Protein AF-A0A813I647-F1 (afdb_monomer_lite)

pLDDT: mean 76.4, std 11.48, range [41.06, 92.94]

Sequence (185 aa):
MPAIYAMWRSFGLSLSMAWRLSMFFPVSLYVVLVAWLWFCSQDTTTGKFEISMLGKTRRAGPSDYLRVCTDYRVFLMIFQYSSCFGAELVFNNVLVSHFVDNFDVDLLSAGALALCFGGMNLFARSLGGIASDWASNRCGMQGRLWIHFLSLFWEAIFLFIFGCIDKSTGGWPVALVVLISSPSS

Organism: Polarella glacialis (NCBI:txid89957)

Radius of gyration: 22.52 Å; chains: 1; bounding box: 54×39×60 Å

Foldseek 3Di:
DVVQLVVVVVVVDDPVVSVVVVVCVVVVVVVVVVVCCVVPPDVDPPPDDDCVVVVDPDDDDPVNVVVVVVDPVVVVVVVLVCVLVVVVVVCLVCQLVCCCVQQVDDSVVSVVLSVVLVVLLVVLVVVLVVQLVVLCVVPNPVRNVVSSVVLVVQLVVLVVVLVVDDPPPAHPVNSSVSSSPRRRD

Secondary structure (DSSP, 8-state):
-HHHHHHHHHTT--HHHHHHHHHHHHHHHHHHHHHHHHHH--S-TTSS--GGGGT--SPPPHHHHHHHTT-HHHHHHHHHHHHHHHHHHHHHHHHHHHHHHHH---HHHHHHHHHHHHHHHHHHHHHHHHHHHHHHHHHHHHHHHHHHHHHHHHHHHHHHHHHH--TTTSHHHHHHHHHHHS---

Structure (mmCIF, N/CA/C/O backbone):
data_AF-A0A813I647-F1
#
_entry.id   AF-A0A813I647-F1
#
loop_
_atom_site.group_PDB
_atom_site.id
_atom_site.type_symbol
_atom_site.label_atom_id
_atom_site.label_alt_id
_atom_site.label_comp_id
_atom_site.label_asym_id
_atom_site.label_entity_id
_atom_site.label_seq_id
_atom_site.pdbx_PDB_ins_code
_atom_site.Cartn_x
_atom_site.Cartn_y
_atom_site.Cartn_z
_atom_site.occupancy
_atom_site.B_iso_or_equiv
_atom_site.auth_seq_id
_atom_site.auth_comp_id
_atom_site.auth_asym_id
_atom_site.auth_atom_id
_atom_site.pdbx_PDB_model_num
ATOM 1 N N . MET A 1 1 ? 0.257 -4.029 -17.523 1.00 58.88 1 MET A N 1
ATOM 2 C CA . MET A 1 1 ? 0.208 -5.391 -18.112 1.00 58.88 1 MET A CA 1
ATOM 3 C C . MET A 1 1 ? 1.291 -5.661 -19.182 1.00 58.88 1 MET A C 1
ATOM 5 O O . MET A 1 1 ? 0.996 -6.367 -20.141 1.00 58.88 1 MET A O 1
ATOM 9 N N . PRO A 1 2 ? 2.548 -5.182 -19.054 1.00 62.81 2 PRO A N 1
ATOM 10 C CA . PRO A 1 2 ? 3.571 -5.433 -20.078 1.00 62.81 2 PRO A CA 1
ATOM 11 C C . PRO A 1 2 ? 4.041 -6.897 -20.115 1.00 62.81 2 PRO A C 1
ATOM 13 O O . PRO A 1 2 ? 4.289 -7.417 -21.194 1.00 62.81 2 PRO A O 1
ATOM 16 N 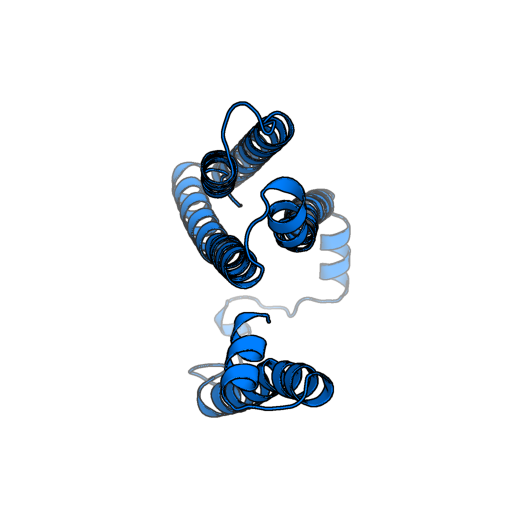N . ALA A 1 3 ? 4.068 -7.598 -18.974 1.00 64.75 3 ALA A N 1
ATOM 17 C CA . ALA A 1 3 ? 4.478 -9.006 -18.902 1.00 64.75 3 ALA A CA 1
ATOM 18 C C . ALA A 1 3 ? 3.498 -9.970 -19.594 1.00 64.75 3 ALA A C 1
ATOM 20 O O . ALA A 1 3 ? 3.907 -10.821 -20.377 1.00 64.75 3 ALA A O 1
ATOM 21 N N . ILE A 1 4 ? 2.194 -9.798 -19.358 1.00 67.81 4 ILE A N 1
ATOM 22 C CA . ILE A 1 4 ? 1.146 -10.606 -20.004 1.00 67.81 4 ILE A CA 1
ATOM 23 C C . ILE A 1 4 ? 1.112 -10.301 -21.504 1.00 67.81 4 ILE A C 1
ATOM 25 O O . ILE A 1 4 ? 1.043 -11.207 -22.327 1.00 67.81 4 ILE A O 1
ATOM 29 N N . TYR A 1 5 ? 1.258 -9.028 -21.869 1.00 62.84 5 TYR A N 1
ATOM 30 C CA . TYR A 1 5 ? 1.373 -8.602 -23.257 1.00 62.84 5 TYR A CA 1
ATOM 31 C C . TYR A 1 5 ? 2.607 -9.203 -23.963 1.00 62.84 5 TYR A C 1
ATOM 33 O O . TYR A 1 5 ? 2.483 -9.709 -25.078 1.00 62.84 5 TYR A O 1
ATOM 41 N N . ALA A 1 6 ? 3.774 -9.220 -23.309 1.00 65.56 6 ALA A N 1
ATOM 42 C CA . ALA A 1 6 ? 4.995 -9.838 -23.827 1.00 65.56 6 ALA A CA 1
ATOM 43 C C . ALA A 1 6 ? 4.860 -11.364 -23.969 1.00 65.56 6 ALA A C 1
ATOM 45 O O . ALA A 1 6 ? 5.319 -11.925 -24.962 1.00 65.56 6 ALA A O 1
ATOM 46 N N . MET A 1 7 ? 4.163 -12.021 -23.035 1.00 68.81 7 MET A N 1
ATOM 47 C CA . MET A 1 7 ? 3.824 -13.444 -23.125 1.00 68.81 7 MET A CA 1
ATOM 48 C C . MET A 1 7 ? 2.926 -13.730 -24.337 1.00 68.81 7 MET A C 1
ATOM 50 O O . MET A 1 7 ? 3.227 -14.613 -25.126 1.00 68.81 7 MET A O 1
ATOM 54 N N . TRP A 1 8 ? 1.862 -12.957 -24.568 1.00 70.31 8 TRP A N 1
ATOM 55 C CA . TRP A 1 8 ? 1.036 -13.137 -25.773 1.00 70.31 8 TRP A CA 1
ATOM 56 C C . TRP A 1 8 ? 1.801 -12.826 -27.065 1.00 70.31 8 TRP A C 1
ATOM 58 O O . TRP A 1 8 ? 1.508 -13.397 -28.118 1.00 70.31 8 TRP A O 1
ATOM 68 N N . ARG A 1 9 ? 2.807 -11.947 -26.993 1.00 67.31 9 ARG A N 1
ATOM 69 C CA . ARG A 1 9 ? 3.658 -11.615 -28.134 1.00 67.31 9 ARG A CA 1
ATOM 70 C C . ARG A 1 9 ? 4.665 -12.716 -28.468 1.00 67.31 9 ARG A C 1
ATOM 72 O O . ARG A 1 9 ? 4.909 -12.928 -29.654 1.00 67.31 9 ARG A O 1
ATOM 79 N N . SER A 1 10 ? 5.188 -13.448 -27.481 1.00 72.00 10 SER A N 1
ATOM 80 C CA . SER A 1 10 ? 6.050 -14.613 -27.734 1.00 72.00 10 SER A CA 1
ATOM 81 C C . SER A 1 10 ? 5.299 -15.766 -28.415 1.00 72.00 10 SER A C 1
ATOM 83 O O . SER A 1 10 ? 5.912 -16.538 -29.146 1.00 72.00 10 SER A O 1
ATOM 85 N N . PHE A 1 11 ? 3.967 -15.811 -28.290 1.00 73.00 11 PHE A N 1
ATOM 86 C CA . PHE A 1 11 ? 3.079 -16.704 -29.050 1.00 73.00 11 PHE A CA 1
ATOM 87 C C . PHE A 1 11 ? 2.730 -16.210 -30.472 1.00 73.00 11 PHE A C 1
ATOM 89 O O . PHE A 1 11 ? 1.935 -16.843 -31.164 1.00 73.00 11 PHE A O 1
ATOM 96 N N . GLY A 1 12 ? 3.304 -15.094 -30.939 1.00 76.06 12 GLY A N 1
ATOM 97 C CA . GLY A 1 12 ? 3.152 -14.618 -32.322 1.00 76.06 12 GLY A CA 1
ATOM 98 C C . GLY A 1 12 ? 1.856 -13.855 -32.628 1.00 76.06 12 GLY A C 1
ATOM 99 O O . GLY A 1 12 ? 1.596 -13.537 -33.788 1.00 76.06 12 GLY A O 1
ATOM 100 N N . LEU A 1 13 ? 1.050 -13.507 -31.620 1.00 73.12 13 LEU A N 1
ATOM 101 C CA . LEU A 1 13 ? -0.223 -12.799 -31.811 1.00 73.12 13 LEU A CA 1
ATOM 102 C C . LEU A 1 13 ? -0.031 -11.342 -32.267 1.00 73.12 13 LEU A C 1
ATOM 104 O O . LEU A 1 13 ? 0.952 -10.680 -31.917 1.00 73.12 13 LEU A O 1
ATOM 108 N N . SER A 1 14 ? -0.992 -10.829 -33.043 1.00 79.00 14 SER A N 1
ATOM 109 C CA . SER A 1 14 ? -1.006 -9.440 -33.522 1.00 79.00 14 SER A CA 1
ATOM 110 C C . SER A 1 14 ? -1.161 -8.437 -32.368 1.00 79.00 14 SER A C 1
ATOM 112 O O . SER A 1 14 ? -1.797 -8.731 -31.352 1.00 79.00 14 SER A O 1
ATOM 114 N N . LEU A 1 15 ? -0.608 -7.226 -32.539 1.00 68.19 15 LEU A N 1
ATOM 115 C CA . LEU A 1 15 ? -0.631 -6.138 -31.546 1.00 68.19 15 LEU A CA 1
ATOM 116 C C . LEU A 1 15 ? -2.047 -5.885 -30.998 1.00 68.19 15 LEU A C 1
ATOM 118 O O . LEU A 1 15 ? -2.247 -5.757 -29.792 1.00 68.19 15 LEU A O 1
ATOM 122 N N . SER A 1 16 ? -3.040 -5.886 -31.891 1.00 73.94 16 SER A N 1
ATOM 123 C CA . SER A 1 16 ? -4.452 -5.638 -31.589 1.00 73.94 16 SER A CA 1
ATOM 124 C C . SER A 1 16 ? -5.121 -6.757 -30.784 1.00 73.94 16 SER A C 1
ATOM 126 O O . SER A 1 16 ? -6.078 -6.493 -30.062 1.00 73.94 16 SER A O 1
ATOM 128 N N . MET A 1 17 ? -4.653 -8.002 -30.902 1.00 74.94 17 MET A N 1
ATOM 129 C CA . MET A 1 17 ? -5.194 -9.137 -30.146 1.00 74.94 17 MET A CA 1
ATOM 130 C C . MET A 1 17 ? -4.516 -9.282 -28.783 1.00 74.94 17 MET A C 1
ATOM 132 O O . MET A 1 17 ? -5.204 -9.524 -27.794 1.00 74.94 17 MET A O 1
ATOM 136 N N . ALA A 1 18 ? -3.199 -9.065 -28.704 1.00 76.06 18 ALA A N 1
ATOM 137 C CA . ALA A 1 18 ? -2.425 -9.222 -27.471 1.00 76.06 18 ALA A CA 1
ATOM 138 C C . ALA A 1 18 ? -2.899 -8.286 -26.343 1.00 76.06 18 ALA A C 1
ATOM 140 O O . ALA A 1 18 ? -3.013 -8.711 -25.190 1.00 76.06 18 ALA A O 1
ATOM 141 N N . TRP A 1 19 ? -3.239 -7.029 -26.656 1.00 72.50 19 TRP A N 1
ATOM 142 C CA . TRP A 1 19 ? -3.758 -6.103 -25.641 1.00 72.50 19 TRP A CA 1
ATOM 143 C C . TRP A 1 19 ? -5.167 -6.494 -25.167 1.00 72.50 19 TRP A C 1
ATOM 145 O O . TRP A 1 19 ? -5.443 -6.438 -23.970 1.00 72.50 19 TRP A O 1
ATOM 155 N N . ARG A 1 20 ? -6.040 -6.955 -26.078 1.00 82.62 20 ARG A N 1
ATOM 156 C CA . ARG A 1 20 ? -7.411 -7.381 -25.746 1.00 82.62 20 ARG A CA 1
ATOM 157 C C . ARG A 1 20 ? -7.408 -8.609 -24.844 1.00 82.62 20 ARG A C 1
ATOM 159 O O . ARG A 1 20 ? -8.087 -8.612 -23.824 1.00 82.62 20 ARG A O 1
ATOM 166 N N . LEU A 1 21 ? -6.601 -9.616 -25.179 1.00 78.50 21 LEU A N 1
ATOM 167 C CA . LEU A 1 21 ? -6.426 -10.815 -24.353 1.00 78.50 21 LEU A CA 1
ATOM 168 C C . LEU A 1 21 ? -5.826 -10.493 -22.981 1.00 78.50 21 LEU A C 1
ATOM 170 O O . LEU A 1 21 ? -6.231 -11.084 -21.983 1.00 78.50 21 LEU A O 1
ATOM 174 N N . SER A 1 22 ? -4.934 -9.505 -22.901 1.00 79.69 22 SER A N 1
ATOM 175 C CA . SER A 1 22 ? -4.383 -9.054 -21.618 1.00 79.69 22 SER A CA 1
ATOM 176 C C . SER A 1 22 ? -5.450 -8.460 -20.684 1.00 79.69 22 SER A C 1
ATOM 178 O O . SER A 1 22 ? -5.317 -8.587 -19.470 1.00 79.69 22 SER A O 1
ATOM 180 N N . MET A 1 23 ? -6.526 -7.863 -21.216 1.00 81.88 23 MET A N 1
ATOM 181 C CA . MET A 1 23 ? -7.642 -7.331 -20.413 1.00 81.88 23 MET A CA 1
ATOM 182 C C . MET A 1 23 ? -8.600 -8.417 -19.909 1.00 81.88 23 MET A C 1
ATOM 184 O O . MET A 1 23 ? -9.265 -8.219 -18.896 1.00 81.88 23 MET A O 1
ATOM 188 N N . PHE A 1 24 ? -8.648 -9.582 -20.562 1.00 84.31 24 PHE A N 1
ATOM 189 C CA . PHE A 1 24 ? -9.445 -10.717 -20.083 1.00 84.31 24 PHE A CA 1
ATOM 190 C C . PHE A 1 24 ? -8.838 -11.394 -18.851 1.00 84.31 24 PHE A C 1
ATOM 192 O O . PHE A 1 24 ? -9.565 -12.012 -18.079 1.00 84.31 24 PHE A O 1
ATOM 199 N N . PHE A 1 25 ? -7.530 -11.254 -18.638 1.00 83.06 25 PHE A N 1
ATOM 200 C CA . PHE A 1 25 ? -6.827 -11.860 -17.510 1.00 83.06 25 PHE A CA 1
ATOM 201 C C . PHE A 1 25 ? -7.347 -11.425 -16.121 1.00 83.06 25 PHE A C 1
ATOM 203 O O . PHE A 1 25 ? -7.668 -12.295 -15.313 1.00 83.06 25 PHE A O 1
ATOM 210 N N . PRO A 1 26 ? -7.490 -10.123 -15.797 1.00 85.06 26 PRO A N 1
ATOM 211 C CA . PRO A 1 26 ? -8.081 -9.722 -14.518 1.00 85.06 26 PRO A CA 1
ATOM 212 C C . PRO A 1 26 ? -9.545 -10.168 -14.378 1.00 85.06 26 PRO A C 1
ATOM 214 O O . PRO A 1 26 ? -9.971 -10.504 -13.277 1.00 85.06 26 PRO A O 1
ATOM 217 N N . VAL A 1 27 ? -10.303 -10.225 -15.480 1.00 86.56 27 VAL A N 1
ATOM 218 C CA . VAL A 1 27 ? -11.704 -10.679 -15.470 1.00 86.56 27 VAL A CA 1
ATOM 219 C C . VAL A 1 27 ? -11.798 -12.163 -15.120 1.00 86.56 27 VAL A C 1
ATOM 221 O O . VAL A 1 27 ? -12.596 -12.538 -14.262 1.00 86.56 27 VAL A O 1
ATOM 224 N N . SER A 1 28 ? -10.973 -13.011 -15.738 1.00 87.94 28 SER A N 1
ATOM 225 C CA . SER A 1 28 ? -10.970 -14.446 -15.445 1.00 87.94 28 SER A CA 1
ATOM 226 C C . SER A 1 28 ? -10.537 -14.730 -14.008 1.00 87.94 28 SER A C 1
ATOM 228 O O . SER A 1 28 ? -11.183 -15.531 -13.334 1.00 87.94 28 SER A O 1
ATOM 230 N N . LEU A 1 29 ? -9.519 -14.022 -13.504 1.00 88.75 29 LEU A N 1
ATOM 231 C CA . LEU A 1 29 ? -9.125 -14.092 -12.096 1.00 88.75 29 LEU A CA 1
ATOM 232 C C . LEU A 1 29 ? -10.287 -13.735 -11.168 1.00 88.75 29 LEU A C 1
ATOM 234 O O . LEU A 1 29 ? -10.542 -14.470 -10.220 1.00 88.75 29 LEU A O 1
ATOM 238 N N . TYR A 1 30 ? -11.019 -12.656 -11.454 1.00 90.38 30 TYR A N 1
ATOM 239 C CA . TYR A 1 30 ? -12.138 -12.221 -10.618 1.00 90.38 30 TYR A CA 1
ATOM 240 C C . TYR A 1 30 ? -13.268 -13.258 -10.574 1.00 90.38 30 TYR A C 1
ATOM 242 O O . TYR A 1 30 ? -13.782 -13.559 -9.501 1.00 90.38 30 TYR A O 1
ATOM 250 N N . VAL A 1 31 ? -13.621 -13.859 -11.715 1.00 92.94 31 VAL A N 1
ATOM 251 C CA . VAL A 1 31 ? -14.654 -14.910 -11.787 1.00 92.94 31 VAL A CA 1
ATOM 252 C C . VAL A 1 31 ? -14.253 -16.144 -10.976 1.00 92.94 31 VAL A C 1
ATOM 254 O O . VAL A 1 31 ? -15.074 -16.679 -10.231 1.00 92.94 31 VAL A O 1
ATOM 257 N N . VAL A 1 32 ? -12.989 -16.570 -11.070 1.00 92.62 32 VAL A N 1
ATOM 258 C CA . VAL A 1 32 ? -12.461 -17.682 -10.264 1.00 92.62 32 VAL A CA 1
ATOM 259 C C . VAL A 1 32 ? -12.503 -17.343 -8.774 1.00 92.62 32 VAL A C 1
ATOM 261 O O . VAL A 1 32 ? -12.912 -18.177 -7.973 1.00 92.62 32 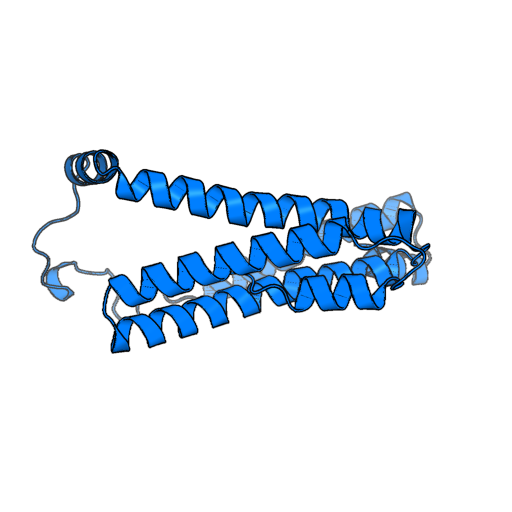VAL A O 1
ATOM 264 N N . LEU A 1 33 ? -12.136 -16.116 -8.399 1.00 90.88 33 LEU A N 1
ATOM 265 C CA . LEU A 1 33 ? -12.130 -15.656 -7.009 1.00 90.88 33 LEU A CA 1
ATOM 266 C C . LEU A 1 33 ? -13.550 -15.583 -6.431 1.00 90.88 33 LEU A C 1
ATOM 268 O O . LEU A 1 33 ? -13.768 -15.997 -5.299 1.00 90.88 33 LEU A O 1
ATOM 272 N N . VAL A 1 34 ? -14.532 -15.132 -7.216 1.00 90.19 34 VAL A N 1
ATOM 273 C CA . VAL A 1 34 ? -15.952 -15.135 -6.826 1.00 90.19 34 VAL A CA 1
ATOM 274 C C . VAL A 1 34 ? -16.465 -16.558 -6.635 1.00 90.19 34 VAL A C 1
ATOM 276 O O . VAL A 1 34 ? -17.100 -16.838 -5.621 1.00 90.19 34 VAL A O 1
ATOM 279 N N . ALA A 1 35 ? -16.167 -17.468 -7.565 1.00 90.50 35 ALA A N 1
ATOM 280 C CA . ALA A 1 35 ? -16.532 -18.873 -7.411 1.00 90.50 35 ALA A CA 1
ATOM 281 C C . ALA A 1 35 ? -15.884 -19.471 -6.151 1.00 90.50 35 ALA A C 1
ATOM 283 O O . ALA A 1 35 ? -16.559 -20.123 -5.360 1.00 90.50 35 ALA A O 1
ATOM 284 N N . TRP A 1 36 ? -14.602 -19.182 -5.917 1.00 89.38 36 TRP A N 1
ATOM 285 C CA . TRP A 1 36 ? -13.882 -19.614 -4.723 1.00 89.38 36 TRP A CA 1
ATOM 286 C C . TRP A 1 36 ? -14.514 -19.077 -3.439 1.00 89.38 36 TRP A C 1
ATOM 288 O O . TRP A 1 36 ? -14.783 -19.847 -2.526 1.00 89.38 36 TRP A O 1
ATOM 298 N N . LEU A 1 37 ? -14.793 -17.774 -3.361 1.00 87.75 37 LEU A N 1
ATOM 299 C CA . LEU A 1 37 ? -15.463 -17.174 -2.207 1.00 87.75 37 LEU A CA 1
ATOM 300 C C . LEU A 1 37 ? -16.833 -17.807 -1.978 1.00 87.75 37 LEU A C 1
ATOM 302 O O . LEU A 1 37 ? -17.183 -18.085 -0.842 1.00 87.75 37 LEU A O 1
ATOM 306 N N . TRP A 1 38 ? -17.586 -18.095 -3.034 1.00 85.75 38 TRP A N 1
ATOM 307 C CA . TRP A 1 38 ? -18.899 -18.711 -2.890 1.00 85.75 38 TRP A CA 1
ATOM 308 C C . TRP A 1 38 ? -18.839 -20.133 -2.313 1.00 85.75 38 TRP A C 1
ATOM 310 O O . TRP A 1 38 ? -19.681 -20.497 -1.496 1.00 85.75 38 TRP A O 1
ATOM 320 N N . PHE A 1 39 ? -17.833 -20.928 -2.691 1.00 86.56 39 PHE A N 1
ATOM 321 C CA . PHE A 1 39 ? -17.673 -22.294 -2.181 1.00 86.56 39 PHE A CA 1
ATOM 322 C C . PHE A 1 39 ? -16.922 -22.377 -0.846 1.00 86.56 39 PHE A C 1
ATOM 324 O O . PHE A 1 39 ? -17.165 -23.297 -0.066 1.00 86.56 39 PHE A O 1
ATOM 331 N N . CYS A 1 40 ? -15.995 -21.454 -0.584 1.00 83.25 40 CYS A N 1
ATOM 332 C CA . CYS A 1 40 ? -15.077 -21.521 0.553 1.00 83.25 40 CYS A CA 1
ATOM 333 C C . CYS A 1 40 ? -15.363 -20.492 1.657 1.00 83.25 40 CYS A C 1
ATOM 335 O O . CYS A 1 40 ? -14.848 -20.656 2.762 1.00 83.25 40 CYS A O 1
ATOM 337 N N . SER A 1 41 ? -16.151 -19.443 1.400 1.00 78.94 41 SER A N 1
ATOM 338 C CA . SER A 1 41 ? -16.520 -18.463 2.426 1.00 78.94 41 SER A CA 1
ATOM 339 C C . SER A 1 41 ? -17.723 -18.960 3.219 1.00 78.94 41 SER A C 1
ATOM 341 O O . SER A 1 41 ? -18.816 -19.134 2.685 1.00 78.94 41 SER A O 1
ATOM 343 N N . GLN A 1 42 ? -17.528 -19.165 4.518 1.00 70.81 42 GLN A N 1
ATOM 344 C CA . GLN A 1 42 ? -18.613 -19.340 5.476 1.00 70.81 42 GLN A CA 1
ATOM 345 C C . GLN A 1 42 ? -18.850 -17.997 6.166 1.00 70.81 42 GLN A C 1
ATOM 347 O O . GLN A 1 42 ? -18.007 -17.547 6.938 1.00 70.81 42 GLN A O 1
ATOM 352 N N . ASP A 1 43 ? -19.999 -17.365 5.914 1.00 64.69 43 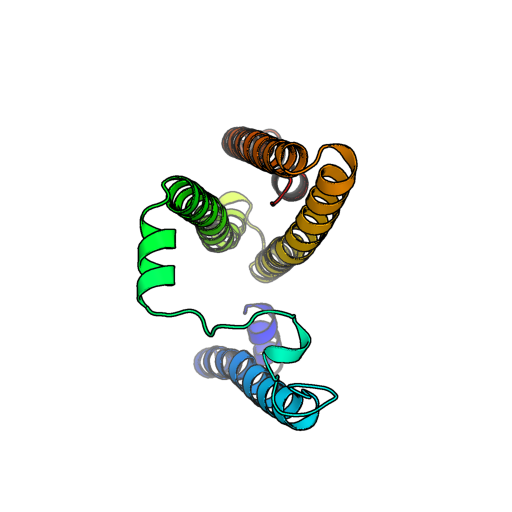ASP A N 1
ATOM 353 C CA . ASP A 1 43 ? -20.352 -16.061 6.502 1.00 64.69 43 ASP A CA 1
ATOM 354 C C . ASP A 1 43 ? -20.417 -16.096 8.041 1.00 64.69 43 ASP A C 1
ATOM 356 O O . ASP A 1 43 ? -20.347 -15.060 8.706 1.00 64.69 43 ASP A O 1
ATOM 360 N N . THR A 1 44 ? -20.605 -17.277 8.643 1.00 60.78 44 THR A N 1
ATOM 361 C CA . THR A 1 44 ? -20.607 -17.477 10.099 1.00 60.78 44 THR A CA 1
ATOM 362 C C . THR A 1 44 ? -20.498 -18.961 10.439 1.00 60.78 44 THR A C 1
ATOM 364 O O . THR A 1 44 ? -21.232 -19.771 9.876 1.00 60.78 44 THR A O 1
ATOM 367 N N . THR A 1 45 ? -19.665 -19.334 11.415 1.00 53.84 45 THR A N 1
ATOM 368 C CA . THR A 1 45 ? -19.562 -20.723 11.912 1.00 53.84 45 THR A CA 1
ATOM 369 C C . THR A 1 45 ? -20.838 -21.223 12.618 1.00 53.84 45 THR A C 1
ATOM 371 O O . THR A 1 45 ? -20.933 -22.406 12.934 1.00 53.84 45 THR A O 1
ATOM 374 N N . THR A 1 46 ? -21.837 -20.356 12.838 1.00 49.19 46 THR A N 1
ATOM 375 C CA . THR A 1 46 ? -23.065 -20.633 13.614 1.00 49.19 46 THR A CA 1
ATOM 376 C C . THR A 1 46 ? -24.386 -20.147 12.984 1.00 49.19 46 THR A C 1
ATOM 378 O O . THR A 1 46 ? -25.428 -20.209 13.632 1.00 49.19 46 THR A O 1
ATOM 381 N N . GLY A 1 47 ? -24.415 -19.715 11.720 1.00 63.88 47 GLY A N 1
ATOM 382 C CA . GLY A 1 47 ? -25.629 -19.136 11.114 1.00 63.88 47 GLY A CA 1
ATOM 383 C C . GLY A 1 47 ? -25.902 -17.686 11.553 1.00 63.88 47 GLY A C 1
ATOM 384 O O . GLY A 1 47 ? -24.984 -16.992 11.980 1.00 63.88 47 GLY A O 1
ATOM 385 N N . LYS A 1 48 ? -27.152 -17.199 11.397 1.00 57.16 48 LYS A N 1
ATOM 386 C CA . LYS A 1 48 ? -27.537 -15.776 11.571 1.00 57.16 48 LYS A CA 1
ATOM 387 C C . LYS A 1 48 ? -26.939 -15.166 12.847 1.00 57.16 48 LYS A C 1
ATOM 389 O O . LYS A 1 48 ? -27.310 -15.558 13.948 1.00 57.16 48 LYS A O 1
ATOM 394 N N . PHE A 1 49 ? -26.091 -14.149 12.674 1.00 57.72 49 PHE A N 1
ATOM 395 C CA . PHE A 1 49 ? -25.525 -13.346 13.758 1.00 57.72 49 PHE A CA 1
ATOM 396 C C . PHE A 1 49 ? -26.645 -12.706 14.590 1.00 57.72 49 PHE A C 1
ATOM 398 O O . PHE A 1 49 ? -27.257 -11.706 14.199 1.00 57.72 49 PHE A O 1
ATOM 405 N N . GLU A 1 50 ? -26.933 -13.302 15.742 1.00 57.75 50 GLU A N 1
ATOM 406 C CA . GLU A 1 50 ? -27.859 -12.744 16.711 1.00 57.75 50 GLU A CA 1
ATOM 407 C C . GLU A 1 50 ? -27.104 -11.760 17.619 1.00 57.75 50 GLU A C 1
ATOM 409 O O . GLU A 1 50 ? -26.090 -12.080 18.237 1.00 57.75 50 GLU A O 1
ATOM 414 N N . ILE A 1 51 ? -27.575 -10.513 17.656 1.00 57.91 51 ILE A N 1
ATOM 415 C CA . ILE A 1 51 ? -26.894 -9.365 18.293 1.00 57.91 51 ILE A CA 1
ATOM 416 C C . ILE A 1 51 ? -26.842 -9.527 19.827 1.00 57.91 51 ILE A C 1
ATOM 418 O O . ILE A 1 51 ? -26.000 -8.936 20.506 1.00 57.91 51 ILE A O 1
ATOM 422 N N . SER A 1 52 ? -27.710 -10.394 20.352 1.00 56.34 52 SER A N 1
ATOM 423 C CA . SER A 1 52 ? -27.755 -10.894 21.727 1.00 56.34 52 SER A CA 1
ATOM 424 C C . SER A 1 52 ? -26.426 -11.525 22.171 1.00 56.34 52 SER A C 1
ATOM 426 O O . SER A 1 52 ? -26.039 -11.345 23.323 1.00 56.34 52 SER A O 1
ATOM 428 N N . MET A 1 53 ? -25.670 -12.156 21.263 1.00 56.69 53 MET A N 1
ATOM 429 C CA . MET A 1 53 ? -24.365 -12.781 21.552 1.00 56.69 53 MET A CA 1
ATOM 430 C C . MET A 1 53 ? -23.246 -11.764 21.850 1.00 56.69 53 MET A C 1
ATOM 432 O O . MET A 1 53 ? -22.237 -12.121 22.449 1.00 56.69 53 MET A O 1
ATOM 436 N N . LEU A 1 54 ? -23.416 -10.490 21.467 1.00 62.09 54 LEU A N 1
ATOM 437 C CA . LEU A 1 54 ? -22.483 -9.392 21.774 1.00 62.09 54 LEU A CA 1
ATOM 438 C C . LEU A 1 54 ? -22.899 -8.565 23.008 1.00 62.09 54 LEU A C 1
ATOM 440 O O . LEU A 1 54 ? -22.268 -7.549 23.302 1.00 62.09 54 LEU A O 1
ATOM 444 N N . GLY A 1 55 ? -23.986 -8.931 23.698 1.00 59.69 55 GLY A N 1
ATOM 445 C CA . GLY A 1 55 ? -24.515 -8.157 24.830 1.00 59.69 55 GLY A CA 1
ATOM 446 C C . GLY A 1 55 ? -25.094 -6.785 24.447 1.00 59.69 55 GLY A C 1
ATOM 447 O O . GLY A 1 55 ? -25.373 -5.966 25.322 1.00 59.69 55 GLY A O 1
ATOM 448 N N . LYS A 1 56 ? -25.289 -6.507 23.149 1.00 57.31 56 LYS A N 1
ATOM 449 C CA . LYS A 1 56 ? -25.914 -5.269 22.660 1.00 57.31 56 LYS A CA 1
ATOM 450 C C . LYS A 1 56 ? -27.406 -5.489 22.425 1.00 57.31 56 LYS A C 1
ATOM 452 O O . LYS A 1 56 ? -27.812 -6.276 21.580 1.00 57.31 56 LYS A O 1
ATOM 457 N N . THR A 1 57 ? -28.230 -4.731 23.143 1.00 58.00 57 THR A N 1
ATOM 458 C CA . THR A 1 57 ? -29.697 -4.858 23.151 1.00 58.00 57 THR A CA 1
ATOM 459 C C . THR A 1 57 ? -30.406 -4.139 21.996 1.00 58.00 57 THR A C 1
ATOM 461 O O . THR A 1 57 ? -31.618 -4.283 21.849 1.00 58.00 57 THR A O 1
ATOM 464 N N . ARG A 1 58 ? -29.695 -3.373 21.151 1.00 60.03 58 ARG A N 1
ATOM 465 C CA . ARG A 1 58 ? -30.310 -2.537 20.102 1.00 60.03 58 ARG A CA 1
ATOM 466 C C . ARG A 1 58 ? -29.548 -2.599 18.774 1.00 60.03 58 ARG A C 1
ATOM 468 O O . ARG A 1 58 ? -28.324 -2.473 18.755 1.00 60.03 58 ARG A O 1
ATOM 475 N N . ARG A 1 59 ? -30.277 -2.736 17.657 1.00 62.97 59 ARG A N 1
ATOM 476 C CA . ARG A 1 59 ? -29.748 -2.464 16.305 1.00 62.97 59 ARG A CA 1
ATOM 477 C C . ARG A 1 59 ? -29.475 -0.967 16.163 1.00 62.97 59 ARG A C 1
ATOM 479 O O . ARG A 1 59 ? -30.302 -0.167 16.597 1.00 62.97 59 ARG A O 1
ATOM 486 N N . ALA A 1 60 ? -28.343 -0.612 15.556 1.00 67.94 60 ALA A N 1
ATOM 487 C CA . ALA A 1 60 ? -28.003 0.778 15.262 1.00 67.94 60 ALA A CA 1
ATOM 488 C C . ALA A 1 60 ? -29.089 1.401 14.372 1.00 67.94 60 ALA A C 1
ATOM 490 O O . ALA A 1 60 ? -29.424 0.853 13.319 1.00 67.94 60 ALA A O 1
ATOM 491 N N . GLY A 1 61 ? -29.672 2.506 14.831 1.00 82.00 61 GLY A N 1
ATOM 492 C CA . GLY A 1 61 ? -30.688 3.240 14.084 1.00 82.00 61 GLY A CA 1
ATOM 493 C C . GLY A 1 61 ? -30.071 4.318 13.188 1.00 82.00 61 GLY A C 1
ATOM 494 O O . GLY A 1 61 ? -28.933 4.728 13.414 1.00 82.00 61 GLY A O 1
ATOM 495 N N . PRO A 1 62 ? -30.825 4.862 12.216 1.00 76.94 62 PRO A N 1
ATOM 496 C CA . PRO A 1 62 ? -30.372 5.989 11.391 1.00 76.94 62 PRO A CA 1
ATOM 497 C C . PRO A 1 62 ? -29.963 7.220 12.226 1.00 76.94 62 PRO A C 1
ATOM 499 O O . PRO A 1 62 ? -29.069 7.966 11.834 1.00 76.94 62 PRO A O 1
ATOM 502 N N . SER A 1 63 ? -30.544 7.395 13.419 1.00 79.69 63 SER A N 1
ATOM 503 C CA . SER A 1 63 ? -30.160 8.448 14.369 1.00 79.69 63 SER A CA 1
ATOM 504 C C . SER A 1 63 ? -28.750 8.279 14.941 1.00 79.69 63 SER A C 1
ATOM 506 O O . SER A 1 63 ? -28.089 9.273 15.231 1.00 79.69 63 SER A O 1
ATOM 508 N N . ASP A 1 64 ? -28.276 7.041 15.103 1.00 82.75 64 ASP A N 1
ATOM 509 C CA . ASP A 1 64 ? -26.936 6.772 15.631 1.00 82.75 64 ASP A CA 1
ATOM 510 C C . ASP A 1 64 ? -25.864 7.130 14.592 1.00 82.75 64 ASP A C 1
ATOM 512 O O . ASP A 1 64 ? -24.832 7.695 14.946 1.00 82.75 64 ASP A O 1
ATOM 516 N N . TYR A 1 65 ? -26.141 6.905 13.302 1.00 82.38 65 TYR A N 1
ATOM 517 C CA . TYR A 1 65 ? -25.266 7.342 12.208 1.00 82.38 65 TYR A CA 1
ATOM 518 C C . TYR A 1 65 ? -25.156 8.866 12.136 1.00 82.38 65 TYR A C 1
ATOM 520 O O . TYR A 1 65 ? -24.048 9.394 12.080 1.00 82.38 65 TYR A O 1
ATOM 528 N N . LEU A 1 66 ? -26.284 9.583 12.217 1.00 83.31 66 LEU A N 1
ATOM 529 C CA . LEU A 1 66 ? -26.279 11.050 12.247 1.00 83.31 66 LEU A CA 1
ATOM 530 C C . LEU A 1 66 ? -25.480 11.591 13.441 1.00 83.31 66 LEU A C 1
ATOM 532 O O . LEU A 1 66 ? -24.736 12.561 13.302 1.00 83.31 66 LEU A O 1
ATOM 536 N N . ARG A 1 67 ? -25.565 10.926 14.599 1.00 84.62 67 ARG A N 1
ATOM 537 C CA . ARG A 1 67 ? -24.783 11.288 15.786 1.00 84.62 67 ARG A CA 1
ATOM 538 C C . ARG A 1 67 ? -23.278 11.131 15.560 1.00 84.62 67 ARG A C 1
ATOM 540 O O . ARG A 1 67 ? -22.523 12.015 15.953 1.00 84.62 67 ARG A O 1
ATOM 547 N N . VAL A 1 68 ? -22.846 10.058 14.896 1.00 85.75 68 VAL A N 1
ATOM 548 C CA . VAL A 1 68 ? -21.436 9.857 14.509 1.00 85.75 68 VAL A CA 1
ATOM 549 C C . VAL A 1 68 ? -20.985 10.926 13.511 1.00 85.75 68 VAL A C 1
ATOM 551 O O . VAL A 1 68 ? -19.904 11.484 13.668 1.00 85.75 68 VAL A O 1
ATOM 554 N N . CYS A 1 69 ? -21.833 11.294 12.546 1.00 84.12 69 CYS A N 1
ATOM 555 C CA . CYS A 1 69 ? -21.554 12.374 11.596 1.00 84.12 69 CYS A CA 1
ATOM 556 C C . CYS A 1 69 ? -21.479 13.768 12.234 1.00 84.12 69 CYS A C 1
ATOM 558 O O . CYS A 1 69 ? -21.115 14.712 11.547 1.00 84.12 69 CYS A O 1
ATOM 560 N N . THR A 1 70 ? -21.831 13.931 13.511 1.00 85.19 70 THR A N 1
ATOM 561 C CA . THR A 1 70 ? -21.711 15.225 14.205 1.00 85.19 70 THR A CA 1
ATOM 562 C C . THR A 1 70 ? -20.364 15.351 14.933 1.00 85.19 70 THR A C 1
ATOM 564 O O . THR A 1 70 ? -19.998 16.436 15.378 1.00 85.19 70 THR A O 1
ATOM 567 N N . ASP A 1 71 ? -19.603 14.258 15.063 1.00 92.44 71 ASP A N 1
ATOM 568 C CA . ASP A 1 71 ? -18.297 14.267 15.718 1.00 92.44 71 ASP A CA 1
ATOM 569 C C . ASP A 1 71 ? -17.200 14.741 14.750 1.00 92.44 71 ASP A C 1
ATOM 571 O O . ASP A 1 71 ? -16.912 14.111 13.729 1.00 92.44 71 ASP A O 1
ATOM 575 N N . TYR A 1 72 ? -16.539 15.850 15.093 1.00 89.88 72 TYR A N 1
ATOM 576 C CA . TYR A 1 72 ? -15.451 16.429 14.300 1.00 89.88 72 TYR A CA 1
ATOM 577 C C . TYR A 1 72 ? -14.273 15.460 14.101 1.00 89.88 72 TYR A C 1
ATOM 579 O O . TYR A 1 72 ? -13.566 15.539 13.096 1.00 89.88 72 TYR A O 1
ATOM 587 N N . ARG A 1 73 ? -14.059 14.522 15.036 1.00 88.31 73 ARG A N 1
ATOM 588 C CA . ARG A 1 73 ? -12.960 13.545 14.980 1.00 88.31 73 ARG A CA 1
ATOM 589 C C . ARG A 1 73 ? -13.101 12.601 13.793 1.00 88.31 73 ARG A C 1
ATOM 591 O O . ARG A 1 73 ? -12.097 12.202 13.209 1.00 88.31 73 ARG A O 1
ATOM 598 N N . VAL A 1 74 ? -14.339 12.283 13.417 1.00 89.19 74 VAL A N 1
ATOM 599 C CA . VAL A 1 74 ? -14.642 11.419 12.273 1.00 89.19 74 VAL A CA 1
ATOM 600 C C . VAL A 1 74 ? -14.207 12.099 10.980 1.00 89.19 74 VAL A C 1
ATOM 602 O O . VAL A 1 74 ? -13.505 11.489 10.179 1.00 89.19 74 VAL A O 1
ATOM 605 N N . PHE A 1 75 ? -14.533 13.382 10.807 1.00 91.00 75 PHE A N 1
ATOM 606 C CA . PHE A 1 75 ? -14.103 14.137 9.629 1.00 91.00 75 PHE A CA 1
ATOM 607 C C . PHE A 1 75 ? -12.586 14.271 9.544 1.00 91.00 75 PHE A C 1
ATOM 609 O O . PHE A 1 75 ? -12.033 14.060 8.469 1.00 91.00 75 PHE A O 1
ATOM 616 N N . LEU A 1 76 ? -11.905 14.551 10.662 1.00 88.81 76 LEU A N 1
ATOM 617 C CA . LEU A 1 76 ? -10.440 14.599 10.685 1.00 88.81 76 LEU A CA 1
ATOM 618 C C . LEU A 1 76 ? -9.825 13.282 10.190 1.00 88.81 76 LEU A C 1
ATOM 620 O O . LEU A 1 76 ? -8.929 13.305 9.351 1.00 88.81 76 LEU A O 1
ATOM 624 N N . MET A 1 77 ? -10.343 12.138 10.644 1.00 86.69 77 MET A N 1
ATOM 625 C CA . MET A 1 77 ? -9.848 10.830 10.212 1.00 86.69 77 MET A CA 1
ATOM 626 C C . MET A 1 77 ? -10.184 10.528 8.740 1.00 86.69 77 MET A C 1
ATOM 628 O O . MET A 1 77 ? -9.371 9.929 8.042 1.00 86.69 77 MET A O 1
ATOM 632 N N . ILE A 1 78 ? -11.350 10.966 8.246 1.00 89.88 78 ILE A N 1
ATOM 633 C CA . ILE A 1 78 ? -11.734 10.828 6.830 1.00 89.88 78 ILE A CA 1
ATOM 634 C C . ILE A 1 78 ? -10.783 11.618 5.933 1.00 89.88 78 ILE A C 1
ATOM 636 O O . ILE A 1 78 ? -10.286 11.072 4.947 1.00 89.88 78 ILE A O 1
ATOM 640 N N . PHE A 1 79 ? -10.519 12.885 6.263 1.00 90.19 79 PHE A N 1
ATOM 641 C CA . PHE A 1 79 ? -9.592 13.714 5.495 1.00 90.19 79 PHE A CA 1
ATOM 642 C C . PHE A 1 79 ? -8.191 13.114 5.500 1.00 90.19 79 PHE A C 1
ATOM 644 O O . PHE A 1 79 ? -7.585 12.995 4.440 1.00 90.19 79 PHE A O 1
ATOM 651 N N . GLN A 1 80 ? -7.729 12.660 6.665 1.00 87.75 80 GLN A N 1
ATOM 652 C CA . GLN A 1 80 ? -6.422 12.035 6.815 1.00 87.75 80 GLN A CA 1
ATOM 653 C C . GLN A 1 80 ? -6.277 10.753 5.985 1.00 87.75 80 GLN A C 1
ATOM 655 O O . GLN A 1 80 ? -5.287 10.561 5.280 1.00 87.75 80 GLN A O 1
ATOM 660 N N . TYR A 1 81 ? -7.276 9.873 6.037 1.00 87.00 81 TYR A N 1
ATOM 661 C CA . TYR A 1 81 ? -7.280 8.654 5.235 1.00 87.00 81 TYR A CA 1
ATOM 662 C C . TYR A 1 81 ? -7.295 8.975 3.736 1.00 87.00 81 TYR A C 1
ATOM 664 O O . TYR A 1 81 ? -6.533 8.395 2.963 1.00 87.00 81 TYR A O 1
ATOM 672 N N . SER A 1 82 ? -8.123 9.945 3.338 1.00 88.94 82 SER A N 1
ATOM 673 C CA . SER A 1 82 ? -8.245 10.376 1.945 1.00 88.94 82 SER A CA 1
ATOM 674 C C . SER A 1 82 ? -6.946 10.987 1.415 1.00 88.94 82 SER A C 1
ATOM 676 O O . SER A 1 82 ? -6.591 10.724 0.270 1.00 88.94 82 SER A O 1
ATOM 678 N N . SER A 1 83 ? -6.212 11.763 2.224 1.00 88.50 83 SER A N 1
ATOM 679 C CA . SER A 1 83 ? -4.935 12.352 1.806 1.00 88.50 83 SER A CA 1
ATOM 680 C C . SER A 1 83 ? -3.849 11.299 1.596 1.00 88.50 83 SER A C 1
ATOM 682 O O . SER A 1 83 ? -3.174 11.339 0.572 1.00 88.50 83 SER A O 1
ATOM 684 N N . CYS A 1 84 ? -3.710 10.330 2.507 1.00 85.00 84 CYS A N 1
ATOM 685 C CA . CYS A 1 84 ? -2.692 9.278 2.389 1.00 85.00 84 CYS A CA 1
ATOM 686 C C . CYS A 1 84 ? -2.994 8.330 1.233 1.00 85.00 84 CYS A C 1
ATOM 688 O O . CYS A 1 84 ? -2.151 8.090 0.373 1.00 85.00 84 CYS A O 1
ATOM 690 N N . PHE A 1 85 ? -4.233 7.835 1.166 1.00 85.44 85 PHE A N 1
ATOM 691 C CA . PHE A 1 85 ? -4.645 6.952 0.081 1.00 85.44 85 PHE A CA 1
ATOM 692 C C . PHE A 1 85 ? -4.602 7.664 -1.278 1.00 85.44 85 PHE A C 1
ATOM 694 O O . PHE A 1 85 ? -4.185 7.078 -2.275 1.00 85.44 85 PHE A O 1
ATOM 701 N N . GLY A 1 86 ? -4.991 8.942 -1.322 1.00 88.00 86 GLY A N 1
ATOM 702 C CA . GLY A 1 86 ? -4.925 9.762 -2.528 1.00 88.00 86 GLY A CA 1
ATOM 703 C C . GLY A 1 86 ? -3.493 9.971 -3.019 1.00 88.00 86 GLY A C 1
ATOM 704 O O . GLY A 1 86 ? -3.230 9.775 -4.205 1.00 88.00 86 GLY A O 1
ATOM 705 N N . ALA A 1 87 ? -2.562 10.308 -2.121 1.00 83.94 87 ALA A N 1
ATOM 706 C CA . ALA A 1 87 ? -1.146 10.432 -2.458 1.00 83.94 87 ALA A CA 1
ATOM 707 C C . ALA A 1 87 ? -0.591 9.109 -3.001 1.00 83.94 87 ALA A C 1
ATOM 709 O O . ALA A 1 87 ? -0.006 9.086 -4.083 1.00 83.94 87 ALA A O 1
ATOM 710 N N . GLU A 1 88 ? -0.855 7.994 -2.316 1.00 83.69 88 GLU A N 1
ATOM 711 C CA . GLU A 1 88 ? -0.429 6.661 -2.748 1.00 83.69 88 GLU A CA 1
ATOM 712 C C . GLU A 1 88 ? -0.969 6.293 -4.140 1.00 83.69 88 GLU A C 1
ATOM 714 O O . GLU A 1 88 ? -0.242 5.717 -4.958 1.00 83.69 88 GLU A O 1
ATOM 719 N N . LEU A 1 89 ? -2.225 6.642 -4.436 1.00 85.94 89 LEU A N 1
ATOM 720 C CA . LEU A 1 89 ? -2.851 6.380 -5.731 1.00 85.94 89 LEU A CA 1
ATOM 721 C C . LEU A 1 89 ? -2.197 7.190 -6.857 1.00 85.94 89 LEU A C 1
ATOM 723 O O . LEU A 1 89 ? -1.911 6.637 -7.921 1.00 85.94 89 LEU A O 1
ATOM 727 N N . VAL A 1 90 ? -1.933 8.480 -6.625 1.00 87.25 90 VAL A N 1
ATOM 728 C CA . VAL A 1 90 ? -1.234 9.345 -7.589 1.00 87.25 90 VAL A CA 1
ATOM 729 C C . VAL A 1 90 ? 0.188 8.837 -7.823 1.00 87.25 90 VAL A C 1
ATOM 731 O O . VAL A 1 90 ? 0.601 8.704 -8.975 1.00 87.25 90 VAL A O 1
ATOM 734 N N . PHE A 1 91 ? 0.909 8.475 -6.758 1.00 82.12 91 PHE A N 1
ATOM 735 C CA . PHE A 1 91 ? 2.250 7.907 -6.875 1.00 82.12 91 PHE A CA 1
ATOM 736 C C . PHE A 1 91 ? 2.251 6.629 -7.706 1.00 82.12 91 PHE A C 1
ATOM 738 O O . PHE A 1 91 ? 2.969 6.566 -8.696 1.00 82.12 91 PHE A O 1
ATOM 745 N N . ASN A 1 92 ? 1.410 5.642 -7.387 1.00 83.62 92 ASN A N 1
ATOM 746 C CA . ASN A 1 92 ? 1.337 4.393 -8.154 1.00 83.62 92 ASN A CA 1
ATOM 747 C C . ASN A 1 92 ? 0.965 4.611 -9.631 1.00 83.62 92 ASN A C 1
ATOM 749 O O . ASN A 1 92 ? 1.396 3.842 -10.491 1.00 83.62 92 ASN A O 1
ATOM 753 N N . ASN A 1 93 ? 0.185 5.651 -9.939 1.00 85.94 93 ASN A N 1
ATOM 754 C CA . ASN A 1 93 ? -0.185 5.984 -11.310 1.00 85.94 93 ASN A CA 1
ATOM 755 C C . ASN A 1 93 ? 0.982 6.593 -12.108 1.00 85.94 93 ASN A C 1
ATOM 757 O O . ASN A 1 93 ? 1.185 6.225 -13.263 1.00 85.94 93 ASN A O 1
ATOM 761 N N . VAL A 1 94 ? 1.768 7.476 -11.485 1.00 84.69 94 VAL A N 1
ATOM 762 C CA . VAL A 1 94 ? 2.858 8.221 -12.142 1.00 84.69 94 VAL A CA 1
ATOM 763 C C . VAL A 1 94 ? 4.206 7.489 -12.065 1.00 84.69 94 VAL A C 1
ATOM 765 O O . VAL A 1 94 ? 5.098 7.754 -12.871 1.00 84.69 94 VAL A O 1
ATOM 768 N N . LEU A 1 95 ? 4.371 6.529 -11.148 1.00 81.25 95 LEU A N 1
ATOM 769 C CA . LEU A 1 95 ? 5.639 5.836 -10.891 1.00 81.25 95 LEU A CA 1
ATOM 770 C C . LEU A 1 95 ? 6.208 5.143 -12.138 1.00 81.25 95 LEU A C 1
ATOM 772 O O . LEU A 1 95 ? 7.395 5.273 -12.427 1.00 81.25 95 LEU A O 1
ATOM 776 N N . VAL A 1 96 ? 5.366 4.429 -12.895 1.00 79.19 96 VAL A N 1
ATOM 777 C CA . VAL A 1 96 ? 5.801 3.709 -14.107 1.00 79.19 96 VAL A CA 1
ATOM 778 C C . VAL A 1 96 ? 6.289 4.688 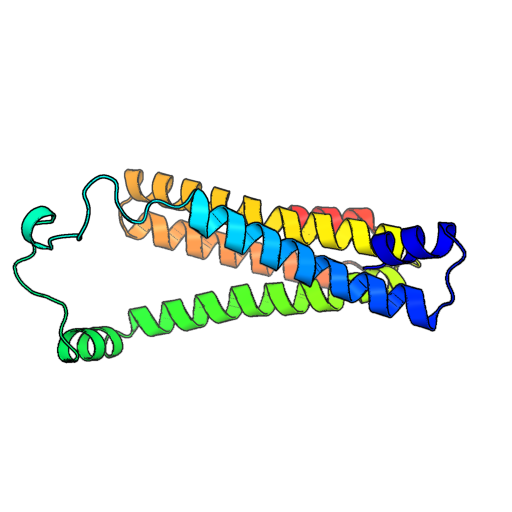-15.171 1.00 79.19 96 VAL A C 1
ATOM 780 O O . VAL A 1 96 ? 7.386 4.506 -15.691 1.00 79.19 96 VAL A O 1
ATOM 783 N N . SER A 1 97 ? 5.513 5.737 -15.463 1.00 79.56 97 SER A N 1
ATOM 784 C CA . SER A 1 97 ? 5.925 6.785 -16.406 1.00 79.56 97 SER A CA 1
ATOM 785 C C . SER A 1 97 ? 7.197 7.483 -15.938 1.00 79.56 97 SER A C 1
ATOM 787 O O . SER A 1 97 ? 8.099 7.707 -16.731 1.00 79.56 97 SER A O 1
ATOM 789 N N . HIS A 1 98 ? 7.338 7.733 -14.634 1.00 78.00 98 HIS A N 1
ATOM 790 C CA . HIS A 1 98 ? 8.530 8.369 -14.093 1.00 78.00 98 HIS A CA 1
ATOM 791 C C . HIS A 1 98 ? 9.790 7.518 -14.308 1.00 78.00 98 HIS A C 1
ATOM 793 O O . HIS A 1 98 ? 10.823 8.063 -14.685 1.00 78.00 98 HIS A O 1
ATOM 799 N N . PHE A 1 99 ? 9.727 6.197 -14.109 1.00 74.94 99 PHE A N 1
ATOM 800 C CA . PHE A 1 99 ? 10.874 5.314 -14.357 1.00 74.94 99 PHE A CA 1
ATOM 801 C C . PHE A 1 99 ? 11.212 5.157 -15.842 1.00 74.94 99 PHE A C 1
ATOM 803 O O . PHE A 1 99 ? 12.392 5.098 -16.182 1.00 74.94 99 PHE A O 1
ATOM 810 N N . VAL A 1 100 ? 10.206 5.124 -16.718 1.00 77.94 100 VAL A N 1
ATOM 811 C CA . VAL A 1 100 ? 10.419 5.032 -18.170 1.00 77.94 100 VAL A CA 1
ATOM 812 C C . VAL A 1 100 ? 11.005 6.337 -18.714 1.00 77.94 100 VAL A C 1
ATOM 814 O O . VAL A 1 100 ? 12.047 6.309 -19.358 1.00 77.94 100 VAL A O 1
ATOM 817 N N . ASP A 1 101 ? 10.400 7.481 -18.390 1.00 78.44 101 ASP A N 1
ATOM 818 C CA . ASP A 1 101 ? 10.751 8.771 -18.995 1.00 78.44 101 ASP A CA 1
ATOM 819 C C . ASP A 1 101 ? 12.002 9.413 -18.368 1.00 78.44 101 ASP A C 1
ATOM 821 O O . ASP A 1 101 ? 12.736 10.143 -19.035 1.00 78.44 101 ASP A O 1
ATOM 825 N N . ASN A 1 102 ? 12.272 9.174 -17.075 1.00 70.25 102 ASN A N 1
ATOM 826 C CA . ASN A 1 102 ? 13.422 9.788 -16.398 1.00 70.25 102 ASN A CA 1
ATOM 827 C C . ASN A 1 102 ? 14.654 8.890 -16.311 1.00 70.25 102 ASN A C 1
ATOM 829 O O . ASN A 1 102 ? 15.764 9.421 -16.255 1.00 70.25 102 ASN A O 1
ATOM 833 N N . PHE A 1 103 ? 14.481 7.571 -16.285 1.00 68.19 103 PHE A N 1
ATOM 834 C CA . PHE A 1 103 ? 15.579 6.629 -16.065 1.00 68.19 103 PHE A CA 1
ATOM 835 C C . PHE A 1 103 ? 15.802 5.662 -17.240 1.00 68.19 103 PHE A C 1
ATOM 837 O O . PHE A 1 103 ? 16.635 4.768 -17.101 1.00 68.19 103 PHE A O 1
ATOM 844 N N . ASP A 1 104 ? 15.093 5.837 -18.368 1.00 69.44 104 ASP A N 1
ATOM 845 C CA . ASP A 1 104 ? 15.185 4.990 -19.575 1.00 69.44 104 ASP A CA 1
ATOM 846 C C . ASP A 1 104 ? 15.055 3.485 -19.258 1.00 69.44 104 ASP A C 1
ATOM 848 O O . ASP A 1 104 ? 15.694 2.613 -19.850 1.00 69.44 104 ASP A O 1
ATOM 852 N N . VAL A 1 105 ? 14.226 3.170 -18.262 1.00 72.94 105 VAL A N 1
ATOM 853 C CA . VAL A 1 105 ? 13.987 1.804 -17.793 1.00 72.94 105 VAL A CA 1
ATOM 854 C C . VAL A 1 105 ? 13.038 1.101 -18.760 1.00 72.94 105 VAL A C 1
ATOM 856 O O . VAL A 1 105 ? 11.996 1.647 -19.124 1.00 72.94 105 VAL A O 1
ATOM 859 N N . ASP A 1 106 ? 13.358 -0.141 -19.129 1.00 79.62 106 ASP A N 1
ATOM 860 C CA . ASP A 1 106 ? 12.483 -0.954 -19.976 1.00 79.62 106 ASP A CA 1
ATOM 861 C C . ASP A 1 106 ? 11.076 -1.125 -19.365 1.00 79.62 106 ASP A C 1
ATOM 863 O O . ASP A 1 106 ? 10.897 -1.280 -18.154 1.00 79.62 106 ASP A O 1
ATOM 867 N N . LEU A 1 107 ? 10.044 -1.132 -20.211 1.00 77.00 107 LEU A N 1
ATOM 868 C CA . LEU A 1 107 ? 8.652 -1.172 -19.760 1.00 77.00 107 LEU A CA 1
ATOM 869 C C . LEU A 1 107 ? 8.330 -2.433 -18.929 1.00 77.00 107 LEU A C 1
ATOM 871 O O . LEU A 1 107 ? 7.470 -2.382 -18.044 1.00 77.00 107 LEU A O 1
ATOM 875 N N . LEU A 1 108 ? 9.003 -3.565 -19.181 1.00 77.44 108 LEU A N 1
ATOM 876 C CA . LEU A 1 108 ? 8.842 -4.775 -18.367 1.00 77.44 108 LEU A CA 1
ATOM 877 C C . LEU A 1 108 ? 9.417 -4.599 -16.961 1.00 77.44 108 LEU A C 1
ATOM 879 O O . LEU A 1 108 ? 8.742 -4.960 -15.995 1.00 77.44 108 LEU A O 1
ATOM 883 N N . SER A 1 109 ? 10.626 -4.050 -16.829 1.00 77.38 109 SER A N 1
ATOM 884 C CA . SER A 1 109 ? 11.263 -3.852 -15.522 1.00 77.38 109 SER A CA 1
ATOM 885 C C . SER A 1 109 ? 10.578 -2.739 -14.730 1.00 77.38 109 SER A C 1
ATOM 887 O O . SER A 1 109 ? 10.312 -2.932 -13.545 1.00 77.38 109 SER A O 1
ATOM 889 N N . ALA A 1 110 ? 10.165 -1.645 -15.378 1.00 77.81 110 ALA A N 1
ATOM 890 C CA . ALA A 1 110 ? 9.346 -0.601 -14.758 1.00 77.81 110 ALA A CA 1
ATOM 891 C C . ALA A 1 110 ? 8.002 -1.156 -14.248 1.00 77.81 110 ALA A C 1
ATOM 893 O O . ALA A 1 110 ? 7.567 -0.846 -13.138 1.00 77.81 110 ALA A O 1
ATOM 894 N N . GLY A 1 111 ? 7.363 -2.041 -15.024 1.00 78.94 111 GLY A N 1
ATOM 895 C CA . GLY A 1 111 ? 6.143 -2.732 -14.609 1.00 78.94 111 GLY A CA 1
ATOM 896 C C . GLY A 1 111 ? 6.351 -3.679 -13.422 1.00 78.94 111 GLY A C 1
ATOM 897 O O . GLY A 1 111 ? 5.506 -3.728 -12.530 1.00 78.94 111 GLY A O 1
ATOM 898 N N . ALA A 1 112 ? 7.469 -4.410 -13.383 1.00 80.94 112 ALA A N 1
ATOM 899 C CA . ALA A 1 112 ? 7.813 -5.284 -12.261 1.00 80.94 112 ALA A CA 1
ATOM 900 C C . ALA A 1 112 ? 8.095 -4.485 -10.979 1.00 80.94 112 ALA A C 1
ATOM 902 O O . ALA A 1 112 ? 7.612 -4.851 -9.911 1.00 80.94 112 ALA A O 1
ATOM 903 N N . LEU A 1 113 ? 8.800 -3.357 -11.085 1.00 79.00 113 LEU A N 1
ATOM 904 C CA . LEU A 1 113 ? 9.025 -2.462 -9.952 1.00 79.00 113 LEU A CA 1
ATOM 905 C C . LEU A 1 113 ? 7.734 -1.860 -9.410 1.00 79.00 113 LEU A C 1
ATOM 907 O O . LEU A 1 113 ? 7.554 -1.816 -8.197 1.00 79.00 113 LEU A O 1
ATOM 911 N N . ALA A 1 114 ? 6.830 -1.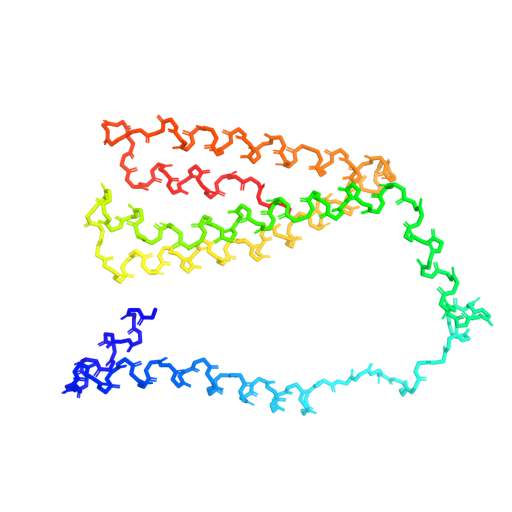424 -10.288 1.00 81.12 114 ALA A N 1
ATOM 912 C CA . ALA A 1 114 ? 5.536 -0.905 -9.864 1.00 81.12 114 ALA A CA 1
ATOM 913 C C . ALA A 1 114 ? 4.696 -1.972 -9.149 1.00 81.12 114 ALA A C 1
ATOM 915 O O . ALA A 1 114 ? 4.027 -1.662 -8.168 1.00 81.12 114 ALA A O 1
ATOM 916 N N . LEU A 1 115 ? 4.776 -3.239 -9.578 1.00 82.62 115 LEU A N 1
ATOM 917 C CA . LEU A 1 115 ? 4.161 -4.352 -8.850 1.00 82.62 115 LEU A CA 1
ATOM 918 C C . LEU A 1 115 ? 4.800 -4.569 -7.473 1.00 82.62 115 LEU A C 1
ATOM 920 O O . LEU A 1 115 ? 4.071 -4.759 -6.505 1.00 82.62 115 LEU A O 1
ATOM 924 N N . CYS A 1 116 ? 6.130 -4.522 -7.363 1.00 83.31 116 CYS A N 1
ATOM 925 C CA . CYS A 1 116 ? 6.819 -4.637 -6.075 1.00 83.31 116 CYS A CA 1
ATOM 926 C C . CYS A 1 116 ? 6.456 -3.485 -5.130 1.00 83.31 116 CYS A C 1
ATOM 928 O O . CYS A 1 116 ? 6.187 -3.720 -3.954 1.00 83.31 116 CYS A O 1
ATOM 930 N N . PHE A 1 117 ? 6.397 -2.257 -5.647 1.00 80.94 117 PHE A N 1
ATOM 931 C CA . PHE A 1 117 ? 5.999 -1.078 -4.884 1.00 80.94 117 PHE A CA 1
ATOM 932 C C . PHE A 1 117 ? 4.535 -1.165 -4.427 1.00 80.94 117 PHE A C 1
ATOM 934 O O . PHE A 1 117 ? 4.251 -1.025 -3.242 1.00 80.94 117 PHE A O 1
ATOM 941 N N . GLY A 1 118 ? 3.608 -1.516 -5.324 1.00 81.12 118 GLY A N 1
ATOM 942 C CA . GLY A 1 118 ? 2.212 -1.756 -4.948 1.00 81.12 118 GLY A CA 1
ATOM 943 C C . GLY A 1 118 ? 2.052 -2.914 -3.953 1.00 81.12 118 GLY A C 1
ATOM 944 O O . GLY A 1 118 ? 1.216 -2.853 -3.054 1.00 81.12 118 GLY A O 1
ATOM 945 N N . GLY A 1 119 ? 2.884 -3.953 -4.068 1.00 82.38 119 GLY A N 1
ATOM 946 C CA . GLY A 1 119 ? 2.926 -5.078 -3.133 1.00 82.38 119 GLY A CA 1
ATOM 947 C C . GLY A 1 119 ? 3.411 -4.679 -1.739 1.00 82.38 119 GLY A C 1
ATOM 948 O O . GLY A 1 119 ? 2.831 -5.114 -0.746 1.00 82.38 119 GLY A O 1
ATOM 949 N N . MET A 1 120 ? 4.420 -3.812 -1.646 1.00 83.12 120 MET A N 1
ATOM 950 C CA . MET A 1 120 ? 4.897 -3.273 -0.372 1.00 83.12 120 MET A CA 1
ATOM 951 C C . MET A 1 120 ? 3.772 -2.589 0.407 1.00 83.12 120 MET A C 1
ATOM 953 O O . MET A 1 120 ? 3.643 -2.833 1.603 1.00 83.12 120 MET A O 1
ATOM 957 N N . ASN A 1 121 ? 2.909 -1.823 -0.262 1.00 82.12 121 ASN A N 1
ATOM 958 C CA . ASN A 1 121 ? 1.814 -1.106 0.394 1.00 82.12 121 ASN A CA 1
ATOM 959 C C . ASN A 1 121 ? 0.791 -2.035 1.079 1.00 82.12 121 ASN A C 1
ATOM 961 O O . ASN A 1 121 ? 0.086 -1.613 1.997 1.00 82.12 121 ASN A O 1
ATOM 965 N N . LEU A 1 122 ? 0.686 -3.301 0.656 1.00 83.38 122 LEU A N 1
ATOM 966 C CA . LEU A 1 122 ? -0.141 -4.308 1.332 1.00 83.38 122 LEU A CA 1
ATOM 967 C C . LEU A 1 122 ? 0.498 -4.761 2.654 1.00 83.38 122 LEU A C 1
ATOM 969 O O . LEU A 1 122 ? -0.182 -4.897 3.677 1.00 83.38 122 LEU A O 1
ATOM 973 N N . PHE A 1 123 ? 1.814 -4.980 2.637 1.00 83.62 123 PHE A N 1
ATOM 974 C CA . PHE A 1 123 ? 2.571 -5.355 3.830 1.00 83.62 123 PHE A CA 1
ATOM 975 C C . PHE A 1 123 ? 2.670 -4.200 4.816 1.00 83.62 123 PHE A C 1
ATOM 977 O O . PHE A 1 123 ? 2.486 -4.410 6.011 1.00 83.62 123 PHE A O 1
ATOM 984 N N . ALA A 1 124 ? 2.903 -2.991 4.317 1.00 82.19 124 ALA A N 1
ATOM 985 C CA . ALA A 1 124 ? 3.058 -1.803 5.132 1.00 82.19 124 ALA A CA 1
ATOM 986 C C . ALA A 1 124 ? 1.787 -1.511 5.944 1.00 82.19 124 ALA A C 1
ATOM 988 O O . ALA A 1 124 ? 1.874 -1.446 7.164 1.00 82.19 124 ALA A O 1
ATOM 989 N N . ARG A 1 125 ? 0.599 -1.594 5.321 1.00 82.56 125 ARG A N 1
ATOM 990 C CA . ARG A 1 125 ? -0.698 -1.532 6.029 1.00 82.56 125 ARG A CA 1
ATOM 991 C C . ARG A 1 125 ? -0.850 -2.572 7.136 1.00 82.56 125 ARG A C 1
ATOM 993 O O . ARG A 1 125 ? -1.385 -2.289 8.207 1.00 82.56 125 ARG A O 1
ATOM 1000 N N . SER A 1 126 ? -0.408 -3.801 6.873 1.00 87.00 126 SER A N 1
ATOM 1001 C CA . SER A 1 126 ? -0.488 -4.886 7.858 1.00 87.00 126 SER A CA 1
ATOM 1002 C C . SER A 1 126 ? 0.462 -4.633 9.035 1.00 87.00 126 SER A C 1
ATOM 1004 O O . SER A 1 126 ? 0.085 -4.811 10.193 1.00 87.00 126 SER A O 1
ATOM 1006 N N . LEU A 1 127 ? 1.682 -4.170 8.746 1.00 85.94 127 LEU A N 1
ATOM 1007 C CA . LEU A 1 127 ? 2.687 -3.808 9.745 1.00 85.94 127 LEU A CA 1
ATOM 1008 C C . LEU A 1 127 ? 2.277 -2.570 10.555 1.00 85.94 127 LEU A C 1
ATOM 1010 O O . LEU A 1 127 ? 2.440 -2.579 11.773 1.00 85.94 127 LEU A O 1
ATOM 1014 N N . GLY A 1 128 ? 1.693 -1.554 9.919 1.00 83.62 128 GLY A N 1
ATOM 1015 C CA . GLY A 1 128 ? 1.134 -0.368 10.565 1.00 83.62 128 GLY A CA 1
ATOM 1016 C C . GLY A 1 128 ? 0.014 -0.721 11.543 1.00 83.62 128 GLY A C 1
ATOM 1017 O O . GLY A 1 128 ? -0.007 -0.231 12.674 1.00 83.62 128 GLY A O 1
ATOM 1018 N N . GLY A 1 129 ? -0.855 -1.670 11.171 1.00 85.31 129 GLY A N 1
ATOM 1019 C CA . GLY A 1 129 ? -1.869 -2.239 12.065 1.00 85.31 129 GLY A CA 1
ATOM 1020 C C . GLY A 1 129 ? -1.264 -2.898 13.308 1.00 85.31 129 GLY A C 1
ATOM 1021 O O . GLY A 1 129 ? -1.631 -2.551 14.431 1.00 85.31 129 GLY A O 1
ATOM 1022 N N . ILE A 1 130 ? -0.276 -3.780 13.119 1.00 87.81 130 ILE A N 1
ATOM 1023 C CA . ILE A 1 130 ? 0.428 -4.453 14.225 1.00 87.81 130 ILE A CA 1
ATOM 1024 C C . ILE A 1 130 ? 1.132 -3.433 15.130 1.00 87.81 130 ILE A C 1
ATOM 1026 O O . ILE A 1 130 ? 1.035 -3.522 16.356 1.00 87.81 130 ILE A O 1
ATOM 1030 N N . ALA A 1 131 ? 1.821 -2.450 14.547 1.00 85.88 131 ALA A N 1
ATOM 1031 C CA . ALA A 1 131 ? 2.507 -1.400 15.290 1.00 85.88 131 ALA A CA 1
ATOM 1032 C C . ALA A 1 131 ? 1.516 -0.557 16.111 1.00 85.88 131 ALA A C 1
ATOM 1034 O O . ALA A 1 131 ? 1.743 -0.319 17.300 1.00 85.88 131 ALA A O 1
ATOM 1035 N N . SER A 1 132 ? 0.391 -0.164 15.508 1.00 85.69 132 SER A N 1
ATOM 1036 C CA . SER A 1 132 ? -0.677 0.603 16.157 1.00 85.69 132 SER A CA 1
ATOM 1037 C C . SER A 1 132 ? -1.318 -0.161 17.317 1.00 85.69 132 SER A C 1
ATOM 1039 O O . SER A 1 132 ? -1.492 0.398 18.404 1.00 85.69 132 SER A O 1
ATOM 1041 N N . ASP A 1 133 ? -1.605 -1.453 17.142 1.00 87.88 133 ASP A N 1
ATOM 1042 C CA . ASP A 1 133 ? -2.153 -2.294 18.209 1.00 87.88 133 ASP A CA 1
ATOM 1043 C C . ASP A 1 133 ? -1.138 -2.521 19.336 1.00 87.88 133 ASP A C 1
ATOM 1045 O O . ASP A 1 133 ? -1.499 -2.453 20.516 1.00 87.88 133 ASP A O 1
ATOM 1049 N N . TRP A 1 134 ? 0.145 -2.684 19.004 1.00 87.31 134 TRP A N 1
ATOM 1050 C CA . TRP A 1 134 ? 1.216 -2.774 19.995 1.00 87.31 134 TRP A CA 1
ATOM 1051 C C . TRP A 1 134 ? 1.329 -1.496 20.840 1.00 87.31 134 TRP A C 1
ATOM 1053 O O . TRP A 1 134 ? 1.363 -1.569 22.073 1.00 87.31 134 TRP A O 1
ATOM 1063 N N . ALA A 1 135 ? 1.313 -0.314 20.216 1.00 83.88 135 ALA A N 1
ATOM 1064 C CA . ALA A 1 135 ? 1.332 0.951 20.952 1.00 83.88 135 ALA A CA 1
ATOM 1065 C C . ALA A 1 135 ? 0.038 1.212 21.722 1.00 83.88 135 ALA A C 1
ATOM 1067 O O . ALA A 1 135 ? 0.078 1.782 22.814 1.00 83.88 135 ALA A O 1
ATOM 1068 N N . SER A 1 136 ? -1.104 0.765 21.198 1.00 85.31 136 SER A N 1
ATOM 1069 C CA . SER A 1 136 ? -2.381 0.835 21.904 1.00 85.31 136 SER A CA 1
ATOM 1070 C C . SER A 1 136 ? -2.367 0.024 23.191 1.00 85.31 136 SER A C 1
ATOM 1072 O O . SER A 1 136 ? -2.949 0.454 24.184 1.00 85.31 136 SER A O 1
ATOM 1074 N N . ASN A 1 137 ? -1.726 -1.144 23.175 1.00 85.56 137 ASN A N 1
ATOM 1075 C CA . ASN A 1 137 ? -1.636 -2.004 24.348 1.00 85.56 137 ASN A CA 1
ATOM 1076 C C . ASN A 1 137 ? -0.760 -1.380 25.448 1.00 85.56 137 ASN A C 1
ATOM 1078 O O . ASN A 1 137 ? -0.934 -1.674 26.626 1.00 85.56 137 ASN A O 1
ATOM 1082 N N . ARG A 1 138 ? 0.174 -0.492 25.077 1.00 81.75 138 ARG A N 1
ATOM 1083 C CA . ARG A 1 138 ? 1.138 0.112 26.008 1.00 81.75 138 ARG A CA 1
ATOM 1084 C C . ARG A 1 138 ? 0.747 1.506 26.499 1.00 81.75 138 ARG A C 1
ATOM 1086 O O . ARG A 1 138 ? 0.951 1.808 27.669 1.00 81.75 138 ARG A O 1
ATOM 1093 N N . CYS A 1 139 ? 0.178 2.337 25.626 1.00 77.12 139 CYS A N 1
ATOM 1094 C CA . CYS A 1 139 ? -0.135 3.748 25.893 1.00 77.12 139 CYS A CA 1
ATOM 1095 C C . CYS A 1 139 ? -1.623 4.095 25.673 1.00 77.12 139 CYS A C 1
ATOM 1097 O O . CYS A 1 139 ? -1.987 5.271 25.602 1.00 77.12 139 CYS A O 1
ATOM 1099 N N . GLY A 1 140 ? -2.498 3.095 25.523 1.00 83.56 140 GLY A N 1
ATOM 1100 C CA . GLY A 1 140 ? -3.929 3.298 25.288 1.00 83.56 140 GLY A CA 1
ATOM 1101 C C . GLY A 1 140 ? -4.236 4.017 23.966 1.00 83.56 140 GLY A C 1
ATOM 1102 O O . GLY A 1 140 ? -3.464 3.970 23.008 1.00 83.56 140 GLY A O 1
ATOM 1103 N N . MET A 1 141 ? -5.370 4.726 23.908 1.00 77.44 141 MET A N 1
ATOM 1104 C CA . MET A 1 141 ? -5.838 5.428 22.697 1.00 77.44 141 MET A CA 1
ATOM 1105 C C . MET A 1 141 ? -4.844 6.494 22.194 1.00 77.44 141 MET A C 1
ATOM 1107 O O . MET A 1 141 ? -4.764 6.756 20.996 1.00 77.44 141 MET A O 1
ATOM 1111 N N . GLN A 1 142 ? -4.057 7.091 23.095 1.00 81.50 142 GLN A N 1
ATOM 1112 C CA . GLN A 1 142 ? -3.042 8.086 22.737 1.00 81.50 142 GLN A CA 1
ATOM 1113 C C . GLN A 1 142 ? -1.871 7.460 21.967 1.00 81.50 142 GLN A C 1
ATOM 1115 O O . GLN A 1 142 ? -1.335 8.095 21.064 1.00 81.50 142 GLN A O 1
ATOM 1120 N N . GLY A 1 143 ? -1.514 6.203 22.262 1.00 78.12 143 GLY A N 1
ATOM 1121 C CA . GLY A 1 143 ? -0.459 5.476 21.548 1.00 78.12 143 GLY A CA 1
ATOM 1122 C C . GLY A 1 143 ? -0.764 5.276 20.062 1.00 78.12 143 GLY A C 1
ATOM 1123 O O . GLY A 1 143 ? 0.118 5.459 19.226 1.00 78.12 143 GLY A O 1
ATOM 1124 N N . ARG A 1 144 ? -2.031 4.993 19.724 1.00 81.56 144 ARG A N 1
ATOM 1125 C CA . ARG A 1 144 ? -2.486 4.873 18.326 1.00 81.56 144 ARG A CA 1
ATOM 1126 C C . ARG A 1 144 ? -2.305 6.182 17.559 1.00 81.56 144 ARG A C 1
ATOM 1128 O O . ARG A 1 144 ? -1.798 6.181 16.442 1.00 81.56 144 ARG A O 1
ATOM 1135 N N . LEU A 1 145 ? -2.688 7.301 18.179 1.00 83.88 145 LEU A N 1
ATOM 1136 C CA . LEU A 1 145 ? -2.567 8.636 17.585 1.00 83.88 145 LEU A CA 1
ATOM 1137 C C . LEU A 1 145 ? -1.103 9.027 17.348 1.00 83.88 145 LEU A C 1
ATOM 1139 O O . LEU A 1 145 ? -0.795 9.586 16.301 1.00 83.88 145 LEU A O 1
ATOM 1143 N N . TRP A 1 146 ? -0.203 8.699 18.280 1.00 84.38 146 TRP A N 1
ATOM 1144 C CA . TRP A 1 146 ? 1.225 8.992 18.134 1.00 84.38 146 TRP A CA 1
ATOM 1145 C C . TRP A 1 146 ? 1.890 8.207 17.007 1.00 84.38 146 TRP A C 1
ATOM 1147 O O . TRP A 1 146 ? 2.643 8.800 16.240 1.00 84.38 146 TRP A O 1
ATOM 1157 N N . ILE A 1 147 ? 1.600 6.908 16.868 1.00 84.88 147 ILE A N 1
ATOM 1158 C CA . ILE A 1 147 ? 2.117 6.122 15.736 1.00 84.88 147 ILE A CA 1
ATOM 1159 C C . ILE A 1 147 ? 1.585 6.665 14.417 1.00 84.88 147 ILE A C 1
ATOM 1161 O O . ILE A 1 147 ? 2.358 6.844 13.480 1.00 84.88 147 ILE A O 1
ATOM 1165 N N . HIS A 1 148 ? 0.291 6.980 14.360 1.00 84.25 148 HIS A N 1
ATOM 1166 C CA . HIS A 1 148 ? -0.309 7.532 13.154 1.00 84.25 148 HIS A CA 1
ATOM 1167 C C . HIS A 1 148 ? 0.341 8.867 12.763 1.00 84.25 148 HIS A C 1
ATOM 1169 O O . HIS A 1 148 ? 0.742 9.050 11.619 1.00 84.25 148 HIS A O 1
ATOM 1175 N N . PHE A 1 149 ? 0.536 9.768 13.730 1.00 85.69 149 PHE A N 1
ATOM 1176 C CA . PHE A 1 149 ? 1.224 11.038 13.507 1.00 85.69 149 PHE A CA 1
ATOM 1177 C C . PHE A 1 149 ? 2.680 10.849 13.060 1.00 85.69 149 PHE A C 1
ATOM 1179 O O . PHE A 1 149 ? 3.120 11.498 12.114 1.00 85.69 149 PHE A O 1
ATOM 1186 N N . LEU A 1 150 ? 3.426 9.948 13.708 1.00 86.69 150 LEU A N 1
ATOM 1187 C CA . LEU A 1 150 ? 4.825 9.687 13.371 1.00 86.69 150 LEU A CA 1
ATOM 1188 C C . LEU A 1 150 ? 4.974 9.091 11.965 1.00 86.69 150 LEU A C 1
ATOM 1190 O O . LEU A 1 150 ? 5.908 9.456 11.254 1.00 86.69 150 LEU A O 1
ATOM 1194 N N . SER A 1 151 ? 4.050 8.217 11.555 1.00 84.56 151 SER A N 1
ATOM 1195 C CA . SER A 1 151 ? 4.035 7.644 10.207 1.00 84.56 151 SER A CA 1
ATOM 1196 C C . SER A 1 151 ? 3.836 8.725 9.148 1.00 84.56 151 SER A C 1
ATOM 1198 O O . SER A 1 151 ? 4.606 8.786 8.198 1.00 84.56 151 SER A O 1
ATOM 1200 N N . LEU A 1 152 ? 2.867 9.624 9.351 1.00 83.38 152 LEU A N 1
ATOM 1201 C CA . LEU A 1 152 ? 2.592 10.739 8.437 1.00 83.38 152 LEU A CA 1
ATOM 1202 C C . LEU A 1 152 ? 3.753 11.719 8.343 1.00 83.38 152 LEU A C 1
ATOM 1204 O O . LEU A 1 152 ? 4.088 12.211 7.267 1.00 83.38 152 LEU A O 1
ATOM 1208 N N . PHE A 1 153 ? 4.363 12.014 9.488 1.00 85.25 153 PHE A N 1
ATOM 1209 C CA . PHE A 1 153 ? 5.507 12.906 9.553 1.00 85.25 153 PHE A CA 1
ATOM 1210 C C . PHE A 1 153 ? 6.692 12.339 8.770 1.00 85.25 153 PHE A C 1
ATOM 1212 O O . PHE A 1 153 ? 7.303 13.055 7.977 1.00 85.25 153 PHE A O 1
ATOM 1219 N N . TRP A 1 154 ? 6.990 11.048 8.946 1.00 82.69 154 TRP A N 1
ATOM 1220 C CA . TRP A 1 154 ? 8.053 10.410 8.182 1.00 82.69 154 TRP A CA 1
ATOM 1221 C C . TRP A 1 154 ? 7.719 10.309 6.701 1.00 82.69 154 TRP A C 1
ATOM 1223 O O . TRP A 1 154 ? 8.566 10.669 5.890 1.00 82.69 154 TRP A O 1
ATOM 1233 N N . GLU A 1 155 ? 6.501 9.903 6.343 1.00 82.75 155 GLU A N 1
ATOM 1234 C CA . GLU A 1 155 ? 6.044 9.853 4.951 1.00 82.75 155 GLU A CA 1
ATOM 1235 C C . GLU A 1 155 ? 6.288 11.194 4.241 1.00 82.75 155 GLU A C 1
ATOM 1237 O O . GLU A 1 155 ? 6.920 11.232 3.185 1.00 82.75 155 GLU A O 1
ATOM 1242 N N . ALA A 1 156 ? 5.897 12.311 4.861 1.00 82.12 156 ALA A N 1
ATOM 1243 C CA . ALA A 1 156 ? 6.121 13.646 4.311 1.00 82.12 156 ALA A CA 1
ATOM 1244 C C . ALA A 1 156 ? 7.613 13.967 4.103 1.00 82.12 156 ALA A C 1
ATOM 1246 O O . ALA A 1 156 ? 7.982 14.543 3.077 1.00 82.12 156 ALA A O 1
ATOM 1247 N N . ILE A 1 157 ? 8.483 13.573 5.040 1.00 83.25 157 ILE A N 1
ATOM 1248 C CA . ILE A 1 157 ? 9.933 13.766 4.907 1.00 83.25 157 ILE A CA 1
ATOM 1249 C C . ILE A 1 157 ? 10.493 12.925 3.756 1.00 83.25 157 ILE A C 1
ATOM 1251 O O . ILE A 1 157 ? 11.252 13.448 2.942 1.00 83.25 157 ILE A O 1
ATOM 1255 N N . PHE A 1 158 ? 10.118 11.648 3.652 1.00 76.94 158 PHE A N 1
ATOM 1256 C CA . PHE A 1 158 ? 10.588 10.775 2.574 1.00 76.94 158 PHE A CA 1
ATOM 1257 C C . PHE A 1 158 ? 10.120 11.263 1.199 1.00 76.94 158 PHE A C 1
ATOM 1259 O O . PHE A 1 158 ? 10.907 11.242 0.254 1.00 76.94 158 PHE A O 1
ATOM 1266 N N . LEU A 1 159 ? 8.891 11.777 1.091 1.00 76.06 159 LEU A N 1
ATOM 1267 C CA . LEU A 1 159 ? 8.384 12.393 -0.138 1.00 76.06 159 LEU A CA 1
ATOM 1268 C C . LEU A 1 159 ? 9.138 13.674 -0.506 1.00 76.06 159 LEU A C 1
ATOM 1270 O O . LEU A 1 159 ? 9.448 13.889 -1.677 1.00 76.06 159 LEU A O 1
ATOM 1274 N N . PHE A 1 160 ? 9.474 14.506 0.480 1.00 80.38 160 PHE A N 1
ATOM 1275 C CA . PHE A 1 160 ? 10.277 15.704 0.247 1.00 80.38 160 PHE A CA 1
ATOM 1276 C C . PHE A 1 160 ? 11.694 15.349 -0.220 1.00 80.38 160 PHE A C 1
ATOM 1278 O O . PHE A 1 160 ? 12.175 15.906 -1.203 1.00 80.38 160 PHE A O 1
ATOM 1285 N N . ILE A 1 161 ? 12.333 14.367 0.427 1.00 76.69 161 ILE A N 1
ATOM 1286 C CA . ILE A 1 161 ? 13.650 13.858 0.023 1.00 76.69 161 ILE A CA 1
ATOM 1287 C C . ILE A 1 161 ? 13.586 13.289 -1.394 1.00 76.69 161 ILE A C 1
ATOM 1289 O O . ILE A 1 161 ? 14.445 13.617 -2.204 1.00 76.69 161 ILE A O 1
ATOM 1293 N N . PHE A 1 162 ? 12.561 12.496 -1.722 1.00 71.31 162 PHE A N 1
ATOM 1294 C CA . PHE A 1 162 ? 12.349 11.982 -3.075 1.00 71.31 162 PHE A CA 1
ATOM 1295 C C . PHE A 1 162 ? 12.232 13.112 -4.108 1.00 71.31 162 PHE A C 1
ATOM 1297 O O . PHE A 1 162 ? 12.861 13.039 -5.158 1.00 71.31 162 PHE A O 1
ATOM 1304 N N . GLY A 1 163 ? 11.507 14.188 -3.785 1.00 72.06 163 GLY A N 1
ATOM 1305 C CA . GLY A 1 163 ? 11.409 15.378 -4.634 1.00 72.06 163 GLY A CA 1
ATOM 1306 C C . GLY A 1 163 ? 12.726 16.146 -4.813 1.00 72.06 163 GLY A C 1
ATOM 1307 O O . GLY A 1 163 ? 12.872 16.877 -5.788 1.00 72.06 163 GLY A O 1
ATOM 1308 N N . CYS A 1 164 ? 13.692 15.976 -3.906 1.00 69.88 164 CYS A N 1
ATOM 1309 C CA . CYS A 1 164 ? 15.024 16.576 -3.999 1.00 69.88 164 CYS A CA 1
ATOM 1310 C C . CYS A 1 164 ? 16.071 15.677 -4.684 1.00 69.88 164 CYS A C 1
ATOM 1312 O O . CYS A 1 164 ? 17.199 16.127 -4.891 1.00 69.88 164 CYS A O 1
ATOM 1314 N N . ILE A 1 165 ? 15.750 14.421 -5.018 1.00 65.81 165 ILE A N 1
ATOM 1315 C CA . ILE A 1 165 ? 16.686 13.515 -5.697 1.00 65.81 165 ILE A CA 1
ATOM 1316 C C . ILE A 1 165 ? 16.675 13.809 -7.198 1.00 65.81 165 ILE A C 1
ATOM 1318 O O . ILE A 1 165 ? 15.710 13.511 -7.897 1.00 65.81 165 ILE A O 1
ATOM 1322 N N . ASP A 1 166 ? 17.785 14.350 -7.697 1.00 58.31 166 ASP A N 1
ATOM 1323 C CA . ASP A 1 166 ? 17.996 14.624 -9.120 1.00 58.31 166 ASP A CA 1
ATOM 1324 C C . ASP A 1 166 ? 18.859 13.537 -9.798 1.00 58.31 166 ASP A C 1
ATOM 1326 O O . ASP A 1 166 ? 19.587 12.773 -9.145 1.00 58.31 166 ASP A O 1
ATOM 1330 N N . LYS A 1 167 ? 18.812 13.485 -11.136 1.00 52.12 167 LYS A N 1
ATOM 1331 C CA . LYS A 1 167 ? 19.461 12.470 -11.989 1.00 52.12 167 LYS A CA 1
ATOM 1332 C C . LYS A 1 167 ? 20.973 12.331 -11.759 1.00 52.12 167 LYS A C 1
ATOM 1334 O O . LYS A 1 167 ? 21.522 11.271 -12.046 1.00 52.12 167 LYS A O 1
ATOM 1339 N N . SER A 1 168 ? 21.655 13.355 -11.237 1.00 52.06 168 SER A N 1
ATOM 1340 C CA . SER A 1 168 ? 23.121 13.362 -11.104 1.00 52.06 168 SER A CA 1
ATOM 1341 C C . SER A 1 168 ? 23.673 12.669 -9.851 1.00 52.06 168 SER A C 1
ATOM 1343 O O . SER A 1 168 ? 24.869 12.396 -9.815 1.00 52.06 168 SER A O 1
ATOM 1345 N N . THR A 1 169 ? 22.853 12.385 -8.828 1.00 52.44 169 THR A N 1
ATOM 1346 C CA . THR A 1 169 ? 23.383 12.016 -7.494 1.00 52.44 169 THR A CA 1
ATOM 1347 C C . THR A 1 169 ? 22.980 10.615 -6.998 1.00 52.44 169 THR A C 1
ATOM 1349 O O . THR A 1 169 ? 23.642 10.095 -6.104 1.00 52.44 169 THR A O 1
ATOM 1352 N N . GLY A 1 170 ? 21.962 9.946 -7.569 1.00 52.78 170 GLY A N 1
ATOM 1353 C CA . GLY A 1 170 ? 21.461 8.679 -6.988 1.00 52.78 170 GLY A CA 1
ATOM 1354 C C . GLY A 1 170 ? 21.012 7.552 -7.928 1.00 52.78 170 GLY A C 1
ATOM 1355 O O . GLY A 1 170 ? 20.946 6.405 -7.489 1.00 52.78 170 GLY A O 1
ATOM 1356 N N . GLY A 1 171 ? 20.719 7.817 -9.204 1.00 58.34 171 GLY A N 1
ATOM 1357 C CA . GLY A 1 171 ? 20.160 6.803 -10.113 1.00 58.34 171 GLY A CA 1
ATOM 1358 C C . GLY A 1 171 ? 18.809 6.212 -9.655 1.00 58.34 171 GLY A C 1
ATOM 1359 O O . GLY A 1 171 ? 18.294 6.510 -8.576 1.00 58.34 171 GLY A O 1
ATOM 1360 N N . TRP A 1 172 ? 18.235 5.323 -10.474 1.00 55.53 172 TRP A N 1
ATOM 1361 C CA . TRP A 1 172 ? 16.977 4.631 -10.159 1.00 55.53 172 TRP A CA 1
ATOM 1362 C C . TRP A 1 172 ? 16.955 3.841 -8.824 1.00 55.53 172 TRP A C 1
ATOM 1364 O O . TRP A 1 172 ? 15.868 3.755 -8.251 1.00 55.53 172 TRP A O 1
ATOM 1374 N N . PRO A 1 173 ? 18.067 3.298 -8.255 1.00 59.66 173 PRO A N 1
ATOM 1375 C CA . PRO A 1 173 ? 17.976 2.437 -7.077 1.00 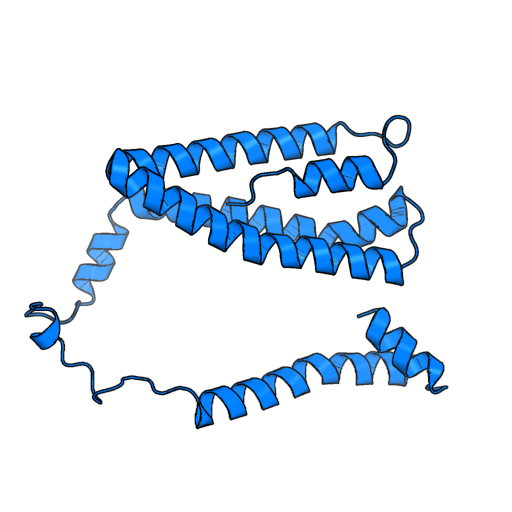59.66 173 PRO A CA 1
ATOM 1376 C C . PRO A 1 173 ? 17.829 3.248 -5.791 1.00 59.66 173 PRO A C 1
ATOM 1378 O O . PRO A 1 173 ? 17.131 2.813 -4.884 1.00 59.66 173 PRO A O 1
ATOM 1381 N N . VAL A 1 174 ? 18.449 4.430 -5.699 1.00 61.59 174 VAL A N 1
ATOM 1382 C CA . VAL A 1 174 ? 18.368 5.283 -4.502 1.00 61.59 174 VAL A CA 1
ATOM 1383 C C . VAL A 1 174 ? 16.970 5.879 -4.373 1.00 61.59 174 VAL A C 1
ATOM 1385 O O . VAL A 1 174 ? 16.407 5.883 -3.283 1.00 61.59 174 VAL A O 1
ATOM 1388 N N . ALA A 1 175 ? 16.363 6.281 -5.492 1.00 60.06 175 ALA A N 1
ATOM 1389 C CA . ALA A 1 175 ? 14.974 6.729 -5.535 1.00 60.06 175 ALA A CA 1
ATOM 1390 C C . ALA A 1 175 ? 14.000 5.628 -5.066 1.00 60.06 175 ALA A C 1
ATOM 1392 O O . ALA A 1 175 ? 13.069 5.892 -4.308 1.00 60.06 175 ALA A O 1
ATOM 1393 N N . LEU A 1 176 ? 14.257 4.377 -5.460 1.00 59.28 176 LEU A N 1
ATOM 1394 C CA . LEU A 1 176 ? 13.452 3.216 -5.079 1.00 59.28 176 LEU A CA 1
ATOM 1395 C C . LEU A 1 176 ? 13.662 2.801 -3.618 1.00 59.28 176 LEU A C 1
ATOM 1397 O O . LEU A 1 176 ? 12.700 2.480 -2.930 1.00 59.28 176 LEU A O 1
ATOM 1401 N N . VAL A 1 177 ? 14.899 2.860 -3.120 1.00 62.19 177 VAL A N 1
ATOM 1402 C CA . VAL A 1 177 ? 15.214 2.601 -1.710 1.00 62.19 177 VAL A CA 1
ATOM 1403 C C . VAL A 1 177 ? 14.555 3.645 -0.817 1.00 62.19 177 VAL A C 1
ATOM 1405 O O . VAL A 1 177 ? 13.944 3.269 0.175 1.00 62.19 177 VAL A O 1
ATOM 1408 N N . VAL A 1 178 ? 14.595 4.930 -1.174 1.00 61.97 178 VAL A N 1
ATOM 1409 C CA . VAL A 1 178 ? 13.926 6.002 -0.413 1.00 61.97 178 VAL A CA 1
ATOM 1410 C C . VAL A 1 178 ? 12.405 5.817 -0.405 1.00 61.97 178 VAL A C 1
ATOM 1412 O O . VAL A 1 178 ? 11.785 5.963 0.645 1.00 61.97 178 VAL A O 1
ATOM 1415 N N . LEU A 1 179 ? 11.813 5.406 -1.531 1.00 62.19 179 LEU A N 1
ATOM 1416 C CA . LEU A 1 179 ? 10.388 5.067 -1.619 1.00 62.19 179 LEU A CA 1
ATOM 1417 C C . LEU A 1 179 ? 10.011 3.841 -0.778 1.00 62.19 179 LEU A C 1
ATOM 1419 O O . LEU A 1 179 ? 8.968 3.855 -0.132 1.00 62.19 179 LEU A O 1
ATOM 1423 N N . ILE A 1 180 ? 10.855 2.804 -0.755 1.00 61.00 180 ILE A N 1
ATOM 1424 C CA . ILE A 1 180 ? 10.624 1.589 0.044 1.00 61.00 180 ILE A CA 1
ATOM 1425 C C . ILE A 1 180 ? 10.837 1.831 1.543 1.00 61.00 180 ILE A C 1
ATOM 1427 O O . ILE A 1 180 ? 10.198 1.201 2.379 1.00 61.00 180 ILE A O 1
ATOM 1431 N N . SER A 1 181 ? 11.736 2.751 1.887 1.00 59.19 181 SER A N 1
ATOM 1432 C CA . SER A 1 181 ? 12.043 3.113 3.274 1.00 59.19 181 SER A CA 1
ATOM 1433 C C . SER A 1 181 ? 10.953 3.967 3.918 1.00 59.19 181 SER A C 1
ATOM 1435 O O . SER A 1 181 ? 10.945 4.112 5.141 1.00 59.19 181 SER A O 1
ATOM 1437 N N . SER A 1 182 ? 10.061 4.558 3.113 1.00 56.12 182 SER A N 1
ATOM 1438 C CA . SER A 1 182 ? 8.971 5.376 3.626 1.00 56.12 182 SER A CA 1
ATOM 1439 C C . SER A 1 182 ? 7.989 4.493 4.404 1.00 56.12 182 SER A C 1
ATOM 1441 O O . SER A 1 182 ? 7.472 3.522 3.840 1.00 56.12 182 SER A O 1
ATOM 1443 N N . PRO A 1 183 ? 7.715 4.789 5.687 1.00 51.59 183 PRO A N 1
ATOM 1444 C CA . PRO A 1 183 ? 6.708 4.068 6.445 1.00 51.59 183 PRO A CA 1
ATOM 1445 C C . PRO A 1 183 ? 5.338 4.363 5.831 1.00 51.59 183 PRO A C 1
ATOM 1447 O O . PRO A 1 183 ? 4.742 5.414 6.056 1.00 51.59 183 PRO A O 1
ATOM 1450 N N . SER A 1 184 ? 4.854 3.431 5.016 1.00 53.34 184 SER A N 1
ATOM 1451 C CA . SER A 1 184 ? 3.513 3.475 4.447 1.00 53.34 184 SER A CA 1
ATOM 1452 C C . SER A 1 184 ? 2.528 2.950 5.490 1.00 53.34 184 SER A C 1
ATOM 1454 O O . SER A 1 184 ? 2.387 1.745 5.656 1.00 53.34 184 SER A O 1
ATOM 1456 N N . SER A 1 185 ? 1.896 3.893 6.197 1.00 41.06 185 SER A N 1
ATOM 1457 C CA . SER A 1 185 ? 0.687 3.767 7.040 1.00 41.06 185 SER A CA 1
ATOM 1458 C C . SER A 1 185 ? 0.525 2.516 7.913 1.00 41.06 185 SER A C 1
ATOM 1460 O O . SER A 1 185 ? 0.188 1.448 7.354 1.00 41.06 185 SER A O 1
#

InterPro domains:
  IPR036259 MFS transporter superfamily [G3DSA:1.20.1250.20] (57-182)
  IPR036259 MFS transporter superfamily [SSF103473] (11-180)
  IPR044772 Nitrate transporter [PTHR23515] (1-178)